Protein AF-Q2UD55-F1 (afdb_monomer_lite)

Secondary structure (DSSP, 8-state):
--SSS--SSS----S-S-EEEE-SS----SSBHHHHHH-S-SSPP-HHHHHHHHHHTTHHHHHHTSTTGGGPBBSTTSB---HHHHHHHHHHHHHHTT-SEEEE------S------------HHHHHHHHHHHHHHHHTTTSHHHHHHHHHH-HHHHHHHHHHHHHHHHHHHSTTTTTSS--

Radius of gyration: 31.6 Å; chains: 1; bounding box: 68×35×94 Å

Sequence (183 aa):
MLGEIPCSQGLVRRYFKDVAYCDQVPWLRNITIRQNIIGDSSYSFNEKLYDSVIEACALKTDFSQLPEGDQTIVGSNGVTLSGGQKQRITLLRPTVSLRRLTVMVNTEPSSDLEPVKKPIRPPMDHIIRRNKEVDATRQSGDTAVYAYYLRAVGWRDSIFLLILGAVSVFCDKFPSRSLIYNQ

Organism: Aspergillus oryzae (strain ATCC 42149 / RIB 40) (NCBI:txid510516)

Structure (mmCIF, N/CA/C/O backbone):
data_AF-Q2UD55-F1
#
_entry.id   AF-Q2UD55-F1
#
loop_
_atom_site.group_PDB
_atom_site.id
_atom_site.type_symbol
_atom_site.label_atom_id
_atom_site.label_alt_id
_atom_site.label_comp_id
_atom_site.label_asym_id
_atom_site.label_entity_id
_atom_site.label_seq_id
_atom_site.pdbx_PDB_ins_code
_atom_site.Cartn_x
_atom_site.Cartn_y
_atom_site.Cartn_z
_atom_site.occupancy
_atom_site.B_iso_or_equiv
_atom_site.auth_seq_id
_atom_site.auth_comp_id
_atom_site.auth_asym_id
_atom_site.auth_atom_id
_atom_site.pdbx_PDB_model_num
ATOM 1 N N . MET A 1 1 ? 16.797 -4.931 -6.417 1.00 49.88 1 MET A N 1
ATOM 2 C CA . MET A 1 1 ? 15.434 -4.927 -6.988 1.00 49.88 1 MET A CA 1
ATOM 3 C C . MET A 1 1 ? 14.655 -6.110 -6.437 1.00 49.88 1 MET A C 1
ATOM 5 O O . MET A 1 1 ? 15.280 -7.124 -6.143 1.00 49.88 1 MET A O 1
ATOM 9 N N . LEU A 1 2 ? 13.337 -5.969 -6.264 1.00 58.53 2 LEU A N 1
ATOM 10 C CA . LEU A 1 2 ? 12.439 -6.948 -5.624 1.00 58.53 2 LEU A CA 1
ATOM 11 C C . LEU A 1 2 ? 12.429 -8.349 -6.277 1.00 58.53 2 LEU A C 1
ATOM 13 O O . LEU A 1 2 ? 11.908 -9.287 -5.685 1.00 58.53 2 LEU A O 1
ATOM 17 N N . GLY A 1 3 ? 13.057 -8.505 -7.447 1.00 59.06 3 GLY A N 1
ATOM 18 C CA . GLY A 1 3 ? 13.123 -9.751 -8.217 1.00 59.06 3 GLY A CA 1
ATOM 19 C C . GLY A 1 3 ? 12.236 -9.747 -9.463 1.00 59.06 3 GLY A C 1
ATOM 20 O O . GLY A 1 3 ? 12.227 -10.730 -10.187 1.00 59.06 3 GLY A O 1
ATOM 21 N N . GLU A 1 4 ? 11.520 -8.650 -9.723 1.00 65.19 4 GLU A N 1
ATOM 22 C CA . GLU A 1 4 ? 10.535 -8.547 -10.812 1.00 65.19 4 GLU A CA 1
ATOM 23 C C . GLU A 1 4 ? 11.155 -8.398 -12.206 1.00 65.19 4 GLU A C 1
ATOM 25 O O . GLU A 1 4 ? 10.547 -8.788 -13.197 1.00 65.19 4 GLU A O 1
ATOM 30 N N . ILE A 1 5 ? 12.375 -7.864 -12.290 1.00 74.31 5 ILE A N 1
ATOM 31 C CA . ILE A 1 5 ? 13.098 -7.703 -13.552 1.00 74.31 5 ILE A CA 1
ATOM 32 C C . ILE A 1 5 ? 14.306 -8.644 -13.521 1.00 74.31 5 ILE A C 1
ATOM 34 O O . ILE A 1 5 ? 15.157 -8.494 -12.631 1.00 74.31 5 ILE A O 1
ATOM 38 N N . PRO A 1 6 ? 14.402 -9.616 -14.451 1.00 69.44 6 PRO A N 1
ATOM 39 C CA . PRO A 1 6 ? 15.556 -10.497 -14.526 1.00 69.44 6 PRO A CA 1
ATOM 40 C C . PRO A 1 6 ? 16.805 -9.679 -14.863 1.00 69.44 6 PRO A C 1
ATOM 42 O O . PRO A 1 6 ? 16.784 -8.772 -15.696 1.00 69.44 6 PRO A O 1
ATOM 45 N N . CYS A 1 7 ? 17.909 -9.983 -14.186 1.00 65.50 7 CYS A N 1
ATOM 46 C CA . CYS A 1 7 ? 19.178 -9.317 -14.438 1.00 65.50 7 CYS A CA 1
ATOM 47 C C . CYS A 1 7 ? 19.693 -9.726 -15.827 1.00 65.50 7 CYS A C 1
ATOM 49 O O . CYS A 1 7 ? 19.961 -10.901 -16.055 1.00 65.50 7 CYS A O 1
ATOM 51 N N . SER A 1 8 ? 19.807 -8.762 -16.745 1.00 73.56 8 SER A N 1
ATOM 52 C CA . SER A 1 8 ? 20.308 -9.009 -18.105 1.00 73.56 8 SER A CA 1
ATOM 53 C C . SER A 1 8 ? 21.823 -9.267 -18.117 1.00 73.56 8 SER A C 1
ATOM 55 O O . SER A 1 8 ? 22.294 -10.168 -18.805 1.00 73.56 8 SER A O 1
ATOM 57 N N . GLN A 1 9 ? 22.594 -8.524 -17.309 1.00 71.88 9 GLN A N 1
ATOM 58 C CA . GLN A 1 9 ? 24.045 -8.686 -17.140 1.00 71.88 9 GLN A CA 1
ATOM 59 C C . GLN A 1 9 ? 24.477 -8.277 -15.717 1.00 71.88 9 GLN A C 1
ATOM 61 O O . GLN A 1 9 ? 23.973 -7.290 -15.180 1.00 71.88 9 GLN A O 1
ATOM 66 N N . GLY A 1 10 ? 25.432 -9.006 -15.121 1.00 78.88 10 GLY A N 1
ATOM 67 C CA . GLY A 1 10 ? 25.979 -8.747 -13.777 1.00 78.88 10 GLY A CA 1
ATOM 68 C C . GLY A 1 10 ? 25.489 -9.710 -12.681 1.00 78.88 10 GLY A C 1
ATOM 69 O O . GLY A 1 10 ? 24.785 -10.679 -12.955 1.00 78.88 10 GLY A O 1
ATOM 70 N N . LEU A 1 11 ? 25.885 -9.462 -11.423 1.00 75.12 11 LEU A N 1
ATOM 71 C CA . LEU A 1 11 ? 25.491 -10.259 -10.250 1.00 75.12 11 LEU A CA 1
ATOM 72 C C . LEU A 1 11 ? 24.677 -9.404 -9.269 1.00 75.12 11 LEU A C 1
ATOM 74 O O . LEU A 1 11 ? 25.208 -8.490 -8.642 1.00 75.12 11 LEU A O 1
ATOM 78 N N . VAL A 1 12 ? 23.400 -9.740 -9.077 1.00 74.12 12 VAL A N 1
ATOM 79 C CA . VAL A 1 12 ? 22.545 -9.108 -8.060 1.00 74.12 12 VAL A CA 1
ATOM 80 C C . VAL A 1 12 ? 22.486 -10.005 -6.827 1.00 74.12 12 VAL A C 1
ATOM 82 O O . VAL A 1 12 ? 21.826 -11.042 -6.831 1.00 74.12 12 VAL A O 1
ATOM 85 N N . ARG A 1 13 ? 23.159 -9.601 -5.744 1.00 73.38 13 ARG A N 1
ATOM 86 C CA . ARG A 1 13 ? 23.103 -10.293 -4.447 1.00 73.38 13 ARG A CA 1
ATOM 87 C C . ARG A 1 13 ? 22.140 -9.569 -3.511 1.00 73.38 13 ARG A C 1
ATOM 89 O O . ARG A 1 13 ? 22.264 -8.369 -3.285 1.00 73.38 13 ARG A O 1
ATOM 96 N N . ARG A 1 14 ? 21.177 -10.300 -2.949 1.00 64.94 14 ARG A N 1
ATOM 97 C CA . ARG A 1 14 ? 20.277 -9.790 -1.909 1.00 64.94 14 ARG A CA 1
ATOM 98 C C . ARG A 1 14 ? 20.783 -10.223 -0.539 1.00 64.94 14 ARG A C 1
ATOM 100 O O . ARG A 1 14 ? 20.882 -11.415 -0.276 1.00 64.94 14 ARG A O 1
ATOM 107 N N . TYR A 1 15 ? 21.042 -9.259 0.338 1.00 70.25 15 TYR A N 1
ATOM 108 C CA . TYR A 1 15 ? 21.453 -9.518 1.725 1.00 70.25 15 TYR A CA 1
ATOM 109 C C . TYR A 1 15 ? 20.266 -9.737 2.677 1.00 70.25 15 TYR A C 1
ATOM 111 O O . TYR A 1 15 ? 20.448 -10.215 3.794 1.00 70.25 15 TYR A O 1
ATOM 119 N N . PHE A 1 16 ? 19.045 -9.422 2.232 1.00 68.75 16 PHE A N 1
ATOM 120 C CA . PHE A 1 16 ? 17.829 -9.500 3.041 1.00 68.75 16 PHE A CA 1
ATOM 121 C C . PHE A 1 16 ? 16.772 -10.389 2.370 1.00 68.75 16 PHE A C 1
ATOM 123 O O . PHE A 1 16 ? 16.523 -10.292 1.158 1.00 68.75 16 PHE A O 1
ATOM 130 N N . LYS A 1 17 ? 16.147 -11.262 3.171 1.00 66.75 17 LYS A N 1
ATOM 131 C CA . LYS A 1 17 ? 15.024 -12.108 2.738 1.00 66.75 17 LYS A CA 1
ATOM 132 C C . LYS A 1 17 ? 13.729 -11.304 2.622 1.00 66.75 17 LYS A C 1
ATOM 134 O O . LYS A 1 17 ? 13.051 -11.433 1.606 1.00 66.75 17 LYS A O 1
ATOM 139 N N . ASP A 1 18 ? 13.485 -10.401 3.569 1.00 67.50 18 ASP A N 1
ATOM 140 C CA . ASP A 1 18 ? 12.228 -9.660 3.669 1.00 67.50 18 ASP A CA 1
ATOM 141 C C . ASP A 1 18 ? 12.404 -8.199 3.255 1.00 67.50 18 ASP A C 1
ATOM 143 O O . ASP A 1 18 ? 13.213 -7.464 3.826 1.00 67.50 18 ASP A O 1
ATOM 147 N N . VAL A 1 19 ? 11.629 -7.783 2.255 1.00 68.56 19 VAL A N 1
ATOM 148 C CA . VAL A 1 19 ? 11.558 -6.399 1.777 1.00 68.56 19 VAL A CA 1
ATOM 149 C C . VAL A 1 19 ? 10.100 -5.955 1.840 1.00 68.56 19 VAL A C 1
ATOM 151 O O . VAL A 1 19 ? 9.188 -6.695 1.462 1.00 68.56 19 VAL A O 1
ATOM 154 N N . ALA A 1 20 ? 9.852 -4.767 2.378 1.00 68.19 20 ALA A N 1
ATOM 155 C CA . ALA A 1 20 ? 8.559 -4.107 2.283 1.00 68.19 20 ALA A CA 1
ATOM 156 C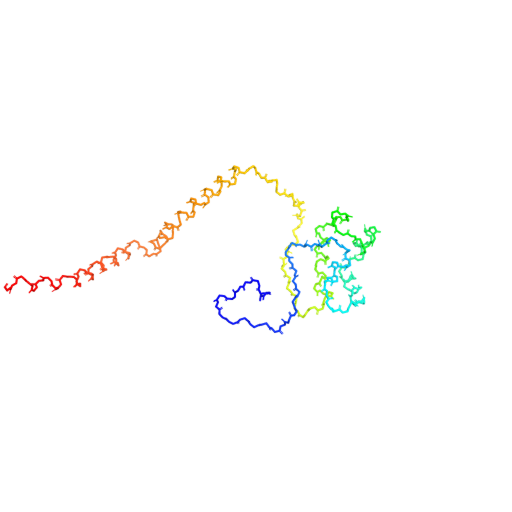 C . ALA A 1 20 ? 8.565 -3.179 1.073 1.00 68.19 20 ALA A C 1
ATOM 158 O O . ALA A 1 20 ? 9.550 -2.487 0.825 1.00 68.19 20 ALA A O 1
ATOM 159 N N . TYR A 1 21 ? 7.468 -3.174 0.327 1.00 69.38 21 TYR A N 1
ATOM 160 C CA . TYR A 1 21 ? 7.302 -2.343 -0.854 1.00 69.38 21 TYR A CA 1
ATOM 161 C C . TYR A 1 21 ? 6.001 -1.559 -0.739 1.00 69.38 21 TYR A C 1
ATOM 163 O O . TYR A 1 21 ? 4.956 -2.134 -0.426 1.00 69.38 21 TYR A O 1
ATOM 171 N N . CYS A 1 22 ? 6.089 -0.253 -0.966 1.00 66.81 22 CYS A N 1
ATOM 172 C CA . CYS A 1 22 ? 4.946 0.633 -1.100 1.00 66.81 22 CYS A CA 1
ATOM 173 C C . CYS A 1 22 ? 4.871 1.103 -2.555 1.00 66.81 22 CYS A C 1
ATOM 175 O O . CYS A 1 22 ? 5.799 1.751 -3.044 1.00 66.81 22 CYS A O 1
ATOM 177 N N . ASP A 1 23 ? 3.772 0.748 -3.217 1.00 64.69 23 ASP A N 1
ATOM 178 C CA . ASP A 1 23 ? 3.477 1.123 -4.600 1.00 64.69 23 ASP A CA 1
ATOM 179 C C . ASP A 1 23 ? 3.089 2.611 -4.701 1.00 64.69 23 ASP A C 1
ATOM 181 O O . ASP A 1 23 ? 2.651 3.217 -3.718 1.00 64.69 23 ASP A O 1
ATOM 185 N N . GLN A 1 24 ? 3.228 3.185 -5.897 1.00 67.38 24 GLN A N 1
ATOM 186 C CA . GLN A 1 24 ? 2.851 4.558 -6.224 1.00 67.38 24 GLN A CA 1
ATOM 187 C C . GLN A 1 24 ? 1.335 4.777 -6.099 1.00 67.38 24 GLN A C 1
ATOM 189 O O . GLN A 1 24 ? 0.902 5.846 -5.670 1.00 67.38 24 GLN A O 1
ATOM 194 N N . VAL A 1 25 ? 0.523 3.772 -6.451 1.00 69.69 25 VAL A N 1
ATOM 195 C CA . VAL A 1 25 ? -0.938 3.815 -6.294 1.00 69.69 25 VAL A CA 1
ATOM 196 C C . VAL A 1 25 ? -1.336 2.981 -5.071 1.00 69.69 25 VAL A C 1
ATOM 198 O O . VAL A 1 25 ? -1.225 1.753 -5.104 1.00 69.69 25 VAL A O 1
ATOM 201 N N . PRO A 1 26 ? -1.824 3.603 -3.979 1.00 69.56 26 PRO A N 1
ATOM 202 C CA . PRO A 1 26 ? -2.156 2.872 -2.765 1.00 69.56 26 PRO A CA 1
ATOM 203 C C . PRO A 1 26 ? -3.366 1.957 -2.996 1.00 69.56 26 PRO A C 1
ATOM 205 O O . PRO A 1 26 ? -4.498 2.421 -3.165 1.00 69.56 26 PRO A O 1
ATOM 208 N N . TRP A 1 27 ? -3.134 0.642 -2.976 1.00 73.31 27 TRP A N 1
ATOM 209 C CA . TRP A 1 27 ? -4.181 -0.371 -3.086 1.00 73.31 27 TRP A CA 1
ATOM 210 C C . TRP A 1 27 ? -4.491 -0.989 -1.715 1.00 73.31 27 TRP A C 1
ATOM 212 O O . TRP A 1 27 ? -3.618 -1.500 -1.000 1.00 73.31 27 TRP A O 1
ATOM 222 N N . LEU A 1 28 ? -5.769 -0.954 -1.336 1.00 82.00 28 LEU A N 1
ATOM 223 C CA . LEU A 1 28 ? -6.277 -1.574 -0.116 1.00 82.00 28 LEU A CA 1
ATOM 224 C C . LEU A 1 28 ? -7.125 -2.793 -0.476 1.00 82.00 28 LEU A C 1
ATOM 226 O O . LEU A 1 28 ? -7.905 -2.766 -1.427 1.00 82.00 28 LEU A O 1
ATOM 230 N N . ARG A 1 29 ? -6.944 -3.872 0.284 1.00 83.94 29 ARG A N 1
ATOM 231 C CA . ARG A 1 29 ? -7.748 -5.091 0.186 1.00 83.94 29 ARG A CA 1
ATOM 232 C C . ARG A 1 29 ? -9.131 -4.840 0.773 1.00 83.94 29 ARG A C 1
ATOM 234 O O . ARG A 1 29 ? -9.255 -4.025 1.688 1.00 83.94 29 ARG A O 1
ATOM 241 N N . ASN A 1 30 ? -10.126 -5.591 0.291 1.00 87.38 30 ASN A N 1
ATOM 242 C CA . ASN A 1 30 ? -11.498 -5.550 0.804 1.00 87.38 30 ASN A CA 1
ATOM 243 C C . ASN A 1 30 ? -11.641 -6.251 2.164 1.00 87.38 30 ASN A C 1
ATOM 245 O O . ASN A 1 30 ? -12.297 -7.281 2.278 1.00 87.38 30 ASN A O 1
ATOM 249 N N . ILE A 1 31 ? -10.927 -5.726 3.156 1.00 87.94 31 ILE A N 1
ATOM 250 C CA . ILE A 1 31 ? -10.795 -6.223 4.528 1.00 87.94 31 ILE A CA 1
ATOM 251 C C . ILE A 1 31 ? -10.722 -5.020 5.484 1.00 87.94 31 ILE A C 1
ATOM 253 O O . ILE A 1 31 ? -10.770 -3.869 5.036 1.00 87.94 31 ILE A O 1
ATOM 257 N N . THR A 1 32 ? -10.591 -5.259 6.791 1.00 89.06 32 THR A N 1
ATOM 258 C CA . THR A 1 32 ? -10.509 -4.167 7.776 1.00 89.06 32 THR A CA 1
ATOM 259 C C . THR A 1 32 ? -9.264 -3.300 7.565 1.00 89.06 32 THR A C 1
ATOM 261 O O . THR A 1 32 ? -8.241 -3.755 7.035 1.00 89.06 32 THR A O 1
ATOM 264 N N . ILE A 1 33 ? -9.321 -2.029 7.970 1.00 88.31 33 ILE A N 1
ATOM 265 C CA . ILE A 1 33 ? -8.159 -1.126 7.901 1.00 88.31 33 ILE A CA 1
ATOM 266 C C . ILE A 1 33 ? -6.990 -1.698 8.704 1.00 88.31 33 ILE A C 1
ATOM 268 O O . ILE A 1 33 ? -5.866 -1.742 8.202 1.00 88.31 33 ILE A O 1
ATOM 272 N N . ARG A 1 34 ? -7.256 -2.228 9.901 1.00 87.19 34 ARG A N 1
ATOM 273 C CA . ARG A 1 34 ? -6.250 -2.891 10.734 1.00 87.19 34 ARG A CA 1
ATOM 274 C C . ARG A 1 34 ? -5.545 -4.026 9.988 1.00 87.19 34 ARG A C 1
ATOM 276 O O . ARG A 1 34 ? -4.319 -4.060 9.949 1.00 87.19 34 ARG A O 1
ATOM 283 N N . GLN A 1 35 ? -6.288 -4.930 9.346 1.00 85.44 35 GLN A N 1
ATOM 284 C CA . GLN A 1 35 ? -5.693 -6.032 8.574 1.00 85.44 35 GLN A CA 1
ATOM 285 C C . GLN A 1 35 ? -4.947 -5.541 7.329 1.00 85.44 35 GLN A C 1
ATOM 287 O O . GLN A 1 35 ? -3.948 -6.132 6.912 1.00 85.44 35 GLN A O 1
ATOM 292 N N . ASN A 1 36 ? -5.402 -4.438 6.735 1.00 85.50 36 ASN A N 1
ATOM 293 C CA . ASN A 1 36 ? -4.655 -3.771 5.684 1.00 85.50 36 ASN A CA 1
ATOM 294 C C . ASN A 1 36 ? -3.305 -3.254 6.194 1.00 85.50 36 ASN A C 1
ATOM 296 O O . ASN A 1 36 ? -2.336 -3.418 5.465 1.00 85.50 36 ASN A O 1
ATOM 300 N N . ILE A 1 37 ? -3.222 -2.678 7.397 1.00 83.88 37 ILE A N 1
ATOM 301 C CA . ILE A 1 37 ? -1.981 -2.143 7.987 1.00 83.88 37 ILE A CA 1
ATOM 302 C C . ILE A 1 37 ? -1.033 -3.264 8.427 1.00 83.88 37 ILE A C 1
ATOM 304 O O . ILE A 1 37 ? 0.149 -3.225 8.099 1.00 83.88 37 ILE A O 1
ATOM 308 N N . ILE A 1 38 ? -1.542 -4.272 9.142 1.00 82.06 38 ILE A N 1
ATOM 309 C CA . ILE A 1 38 ? -0.739 -5.406 9.632 1.00 82.06 38 ILE A CA 1
ATOM 310 C C . ILE A 1 38 ? -0.195 -6.235 8.457 1.00 82.06 38 ILE A C 1
ATOM 312 O O . ILE A 1 38 ? 0.922 -6.757 8.515 1.00 82.06 38 ILE A O 1
ATOM 316 N N . GLY A 1 39 ? -0.974 -6.332 7.375 1.00 78.69 39 GLY A N 1
ATOM 317 C CA . GLY A 1 39 ? -0.654 -7.176 6.231 1.00 78.69 39 GLY A CA 1
ATOM 318 C C . GLY A 1 39 ? -0.609 -8.662 6.597 1.00 78.69 39 GLY A C 1
ATOM 319 O O . GLY A 1 39 ? -0.974 -9.069 7.697 1.00 78.69 39 GLY A O 1
ATOM 320 N N . ASP A 1 40 ? -0.121 -9.480 5.667 1.00 70.94 40 ASP A N 1
ATOM 321 C CA . ASP A 1 40 ? 0.037 -10.928 5.877 1.00 70.94 40 ASP A CA 1
ATOM 322 C C . ASP A 1 40 ? 1.403 -11.227 6.507 1.00 70.94 40 ASP A C 1
ATOM 324 O O . ASP A 1 40 ? 2.207 -11.992 5.974 1.00 70.94 40 ASP A O 1
ATOM 328 N N . SER A 1 41 ? 1.733 -10.537 7.599 1.00 63.06 41 SER A N 1
ATOM 329 C CA . SER A 1 41 ? 3.012 -10.761 8.265 1.00 63.06 41 SER A CA 1
ATOM 330 C C . SER A 1 41 ? 2.986 -12.096 9.017 1.00 63.06 41 SER A C 1
ATOM 332 O O . SER A 1 41 ? 2.097 -12.368 9.816 1.00 63.06 41 SER A O 1
ATOM 334 N N . SER A 1 42 ? 3.989 -12.944 8.775 1.00 60.50 42 SER A N 1
ATOM 335 C CA . SE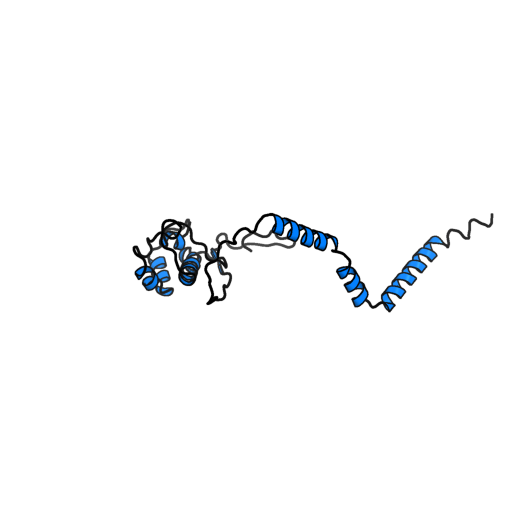R A 1 42 ? 4.236 -14.154 9.580 1.00 60.50 42 SER A CA 1
ATOM 336 C C . SER A 1 42 ? 4.789 -13.833 10.976 1.00 60.50 42 SER A C 1
ATOM 338 O O . SER A 1 42 ? 5.059 -14.739 11.761 1.00 60.50 42 SER A O 1
ATOM 340 N N . TYR A 1 43 ? 5.004 -12.548 11.271 1.00 62.25 43 TYR A N 1
ATOM 341 C CA . TYR A 1 43 ? 5.484 -12.054 12.553 1.00 62.25 43 TYR A CA 1
ATOM 342 C C . TYR A 1 43 ? 4.310 -11.846 13.512 1.00 62.25 43 TYR A C 1
ATOM 344 O O . TYR A 1 43 ? 3.229 -11.427 13.108 1.00 62.25 43 TYR A O 1
ATOM 352 N N . SER A 1 44 ? 4.524 -12.125 14.799 1.00 65.00 44 SER A N 1
ATOM 353 C CA . SER A 1 44 ? 3.521 -11.898 15.840 1.00 65.00 44 SER A CA 1
ATOM 354 C C . SER A 1 44 ? 3.115 -10.423 15.884 1.00 65.00 44 SER A C 1
ATOM 356 O O . SER A 1 44 ? 3.979 -9.555 16.034 1.00 65.00 44 SER A O 1
ATOM 358 N N . PHE A 1 45 ? 1.812 -10.148 15.784 1.00 75.19 45 PHE A N 1
ATOM 359 C CA . PHE A 1 45 ? 1.252 -8.806 15.933 1.00 75.19 45 PHE A CA 1
ATOM 360 C C . PHE A 1 45 ? 1.727 -8.166 17.246 1.00 75.19 45 PHE A C 1
ATOM 362 O O . PHE A 1 45 ? 1.568 -8.746 18.320 1.00 75.19 45 PHE A O 1
ATOM 369 N N . ASN A 1 46 ? 2.318 -6.973 17.153 1.00 80.62 46 ASN A N 1
ATOM 370 C CA . ASN A 1 46 ? 2.749 -6.192 18.306 1.00 80.62 46 ASN A CA 1
ATOM 371 C C . ASN A 1 46 ? 1.873 -4.946 18.428 1.00 80.62 46 ASN A C 1
ATOM 373 O O . ASN A 1 46 ? 2.041 -3.975 17.690 1.00 80.62 46 ASN A O 1
ATOM 377 N N . GLU A 1 47 ? 0.960 -4.988 19.390 1.00 83.62 47 GLU A N 1
ATOM 378 C CA . GLU A 1 47 ? -0.004 -3.922 19.656 1.00 83.62 47 GLU A CA 1
ATOM 379 C C . GLU A 1 47 ? 0.673 -2.595 20.022 1.00 83.62 47 GLU A C 1
ATOM 381 O O . GLU A 1 47 ? 0.304 -1.552 19.497 1.00 83.62 47 GLU A O 1
ATOM 386 N N . LYS A 1 48 ? 1.757 -2.623 20.809 1.00 85.69 48 LYS A N 1
ATOM 387 C CA . LYS A 1 48 ? 2.479 -1.399 21.200 1.00 85.69 48 LYS A CA 1
ATOM 388 C C . LYS A 1 48 ? 3.095 -0.685 20.001 1.00 85.69 48 LYS A C 1
ATOM 390 O O . LYS A 1 48 ? 3.088 0.544 19.939 1.00 85.69 48 LYS A O 1
ATOM 395 N N . LEU A 1 49 ? 3.652 -1.449 19.060 1.00 81.56 49 LEU A N 1
ATOM 396 C CA . LEU A 1 49 ? 4.201 -0.892 17.823 1.00 81.56 49 LEU A CA 1
ATOM 397 C C . LEU A 1 49 ? 3.094 -0.355 16.926 1.00 81.56 49 LEU A C 1
ATOM 399 O O . LEU A 1 49 ? 3.253 0.724 16.365 1.00 81.56 49 LEU A O 1
ATOM 403 N N . TYR A 1 50 ? 1.982 -1.082 16.819 1.00 85.50 50 TYR A N 1
ATOM 404 C CA . TYR A 1 50 ? 0.813 -0.615 16.088 1.00 85.50 50 TYR A CA 1
ATOM 405 C C . TYR A 1 50 ? 0.340 0.735 16.636 1.00 85.50 50 TYR A C 1
ATOM 407 O O . TYR A 1 50 ? 0.329 1.710 15.890 1.00 85.50 50 TYR A O 1
ATOM 415 N N . ASP A 1 51 ? 0.084 0.835 17.939 1.00 86.62 51 ASP A N 1
ATOM 416 C CA . ASP A 1 51 ? -0.370 2.072 18.583 1.00 86.62 51 ASP A CA 1
ATOM 417 C C . ASP A 1 51 ? 0.620 3.227 18.409 1.00 86.62 51 ASP A C 1
ATOM 419 O O . ASP A 1 51 ? 0.217 4.340 18.069 1.00 86.62 51 ASP A O 1
ATOM 423 N N . SER A 1 52 ? 1.921 2.953 18.560 1.00 85.00 52 SER A N 1
ATOM 424 C CA . SER A 1 52 ? 2.979 3.954 18.357 1.00 85.00 52 SER A CA 1
ATOM 425 C C . SER A 1 52 ? 2.986 4.493 16.924 1.00 85.00 52 SER A C 1
ATOM 427 O O . SER A 1 52 ? 3.161 5.690 16.707 1.00 85.00 52 SER A O 1
ATOM 429 N N . VAL A 1 53 ? 2.780 3.620 15.935 1.00 83.19 53 VAL A N 1
ATOM 430 C CA . VAL A 1 53 ? 2.746 3.988 14.515 1.00 83.19 53 VAL A CA 1
ATOM 431 C C . VAL A 1 53 ? 1.463 4.750 14.167 1.00 83.19 53 VAL A C 1
ATOM 433 O O . VAL A 1 53 ? 1.520 5.747 13.448 1.00 83.19 53 VAL A O 1
ATOM 436 N N . ILE A 1 54 ? 0.312 4.331 14.704 1.00 86.12 54 ILE A N 1
ATOM 437 C CA . ILE A 1 54 ? -0.960 5.047 14.535 1.00 86.12 54 ILE A CA 1
ATOM 438 C C . ILE A 1 54 ? -0.871 6.463 15.118 1.00 86.12 54 ILE A C 1
ATOM 440 O O . ILE A 1 54 ? -1.374 7.412 14.511 1.00 86.12 54 ILE A O 1
ATOM 444 N N . GLU A 1 55 ? -0.223 6.614 16.273 1.00 85.50 55 GLU A N 1
ATOM 445 C CA . GLU A 1 55 ? -0.011 7.906 16.920 1.00 85.50 55 GLU A CA 1
ATOM 446 C C . GLU A 1 55 ? 0.963 8.793 16.143 1.00 85.50 55 GLU A C 1
ATOM 448 O O . GLU A 1 55 ? 0.621 9.931 15.824 1.00 85.50 55 GLU A O 1
ATOM 453 N N . ALA A 1 56 ? 2.124 8.259 15.750 1.00 80.25 56 ALA A N 1
ATOM 454 C CA . ALA A 1 56 ? 3.127 8.995 14.981 1.00 80.25 56 ALA A CA 1
ATOM 455 C C . ALA A 1 56 ? 2.595 9.497 13.628 1.00 80.25 56 ALA A C 1
ATOM 457 O O . ALA A 1 56 ? 2.996 10.559 13.157 1.00 80.25 56 ALA A O 1
ATOM 458 N N . CYS A 1 57 ? 1.673 8.756 13.008 1.00 78.56 57 CYS A N 1
ATOM 459 C CA . CYS A 1 57 ? 1.054 9.134 11.739 1.00 78.56 57 CYS A CA 1
ATOM 460 C C . CYS A 1 57 ? -0.283 9.876 11.889 1.00 78.56 57 CYS A C 1
ATOM 462 O O . CYS A 1 57 ? -0.967 10.080 10.885 1.00 78.56 57 CYS A O 1
ATOM 464 N N . ALA A 1 58 ? -0.653 10.278 13.113 1.00 81.88 58 ALA A N 1
ATOM 465 C CA . ALA A 1 58 ? -1.878 11.017 13.426 1.00 81.88 58 ALA A CA 1
ATOM 466 C C . ALA A 1 58 ? -3.159 10.378 12.845 1.00 81.88 58 ALA A C 1
ATOM 468 O O . ALA A 1 58 ? -4.117 11.060 12.485 1.00 81.88 58 ALA A O 1
ATOM 469 N N . LEU A 1 59 ? -3.202 9.045 12.766 1.00 82.75 59 LEU A N 1
ATOM 470 C CA . LEU A 1 59 ? -4.334 8.309 12.192 1.00 82.75 59 LEU A CA 1
ATOM 471 C C . LEU A 1 59 ? -5.489 8.126 13.182 1.00 82.75 59 LEU A C 1
ATOM 473 O O . LEU A 1 59 ? -6.595 7.799 12.762 1.00 82.75 59 LEU A O 1
ATOM 477 N N . LYS A 1 60 ? -5.284 8.400 14.480 1.00 84.56 60 LYS A N 1
ATOM 478 C CA . LYS A 1 60 ? -6.366 8.376 15.486 1.00 84.56 60 LYS A CA 1
ATOM 479 C C . LYS A 1 60 ? -7.529 9.295 15.087 1.00 84.56 60 LYS A C 1
ATOM 481 O O . LYS A 1 60 ? -8.686 8.902 15.205 1.00 84.56 60 LYS A O 1
ATOM 486 N N . THR A 1 61 ? -7.233 10.484 14.558 1.00 83.62 61 THR A N 1
ATOM 487 C CA . THR A 1 61 ? -8.250 11.423 14.058 1.00 83.62 61 THR A CA 1
ATOM 488 C C . THR A 1 61 ? -8.954 10.907 12.810 1.00 83.62 61 THR A C 1
ATOM 490 O O . THR A 1 61 ? -10.173 11.018 12.724 1.00 83.62 61 THR A O 1
ATOM 493 N N . ASP A 1 62 ? -8.231 10.282 11.879 1.00 83.94 62 ASP A N 1
ATOM 494 C CA . ASP A 1 62 ? -8.844 9.663 10.699 1.00 83.94 62 ASP A CA 1
ATOM 495 C C . ASP A 1 62 ? -9.791 8.522 11.096 1.00 83.94 62 ASP A C 1
ATOM 497 O O . ASP A 1 62 ? -10.901 8.431 10.581 1.00 83.94 62 ASP A O 1
ATOM 501 N N . PHE A 1 63 ? -9.390 7.676 12.049 1.00 86.31 63 PHE A N 1
ATOM 502 C CA . PHE A 1 63 ? -10.223 6.573 12.528 1.00 86.31 63 PHE A CA 1
ATOM 503 C C . PHE A 1 63 ? -11.448 7.057 13.298 1.00 86.31 63 PHE A C 1
ATOM 505 O O . PHE A 1 63 ? -12.501 6.441 13.191 1.00 86.31 63 PHE A O 1
ATOM 512 N N . SER A 1 64 ? -11.359 8.182 14.010 1.00 85.19 64 SER A N 1
ATOM 513 C CA . SER A 1 64 ? -12.516 8.755 14.714 1.00 85.19 64 SER A CA 1
ATOM 514 C C . SER A 1 64 ? -13.655 9.180 13.778 1.00 85.19 64 SER A C 1
ATOM 516 O O . SER A 1 64 ? -14.804 9.260 14.201 1.00 85.19 64 SER A O 1
ATOM 518 N N . GLN A 1 65 ? -13.346 9.430 12.501 1.00 84.81 65 GLN A N 1
ATOM 519 C CA . GLN A 1 65 ? -14.329 9.781 11.474 1.00 84.81 65 GLN A CA 1
ATOM 520 C C . GLN A 1 65 ? -14.984 8.549 10.834 1.00 84.81 65 GLN A C 1
ATOM 522 O O . GLN A 1 65 ? -15.915 8.690 10.041 1.00 84.81 65 GLN A O 1
ATOM 527 N N . LEU A 1 66 ? -14.491 7.346 11.139 1.00 84.06 66 LEU A N 1
ATOM 528 C CA . LEU A 1 66 ? -14.997 6.096 10.593 1.00 84.06 66 LEU A CA 1
ATOM 529 C C . LEU A 1 66 ? -15.962 5.427 11.581 1.00 84.06 66 LEU A C 1
ATOM 531 O O . LEU A 1 66 ? -15.705 5.443 12.784 1.00 84.06 66 LEU A O 1
ATOM 535 N N . PRO A 1 67 ? -17.037 4.783 11.091 1.00 82.31 67 PRO A N 1
ATOM 536 C CA . PRO A 1 67 ? -18.087 4.219 11.942 1.00 82.31 67 PRO A CA 1
ATOM 537 C C . PRO A 1 67 ? -17.577 3.151 12.918 1.00 82.31 67 PRO A C 1
ATOM 539 O O . PRO A 1 67 ? -18.083 3.059 14.031 1.00 82.31 67 PRO A O 1
ATOM 542 N N . GLU A 1 68 ? -16.559 2.378 12.530 1.00 85.56 68 GLU A N 1
ATOM 543 C CA . GLU A 1 68 ? -15.951 1.327 13.362 1.00 85.56 68 GLU A CA 1
ATOM 544 C C . GLU A 1 68 ? -14.438 1.538 13.544 1.00 85.56 68 GLU A C 1
ATOM 546 O O . GLU A 1 68 ? -13.684 0.597 13.802 1.00 85.56 68 GLU A O 1
ATOM 551 N N . GLY A 1 69 ? -13.953 2.771 13.355 1.00 87.56 69 GLY A N 1
ATOM 552 C CA . GLY A 1 69 ? -12.530 3.080 13.464 1.00 87.56 69 GLY A CA 1
ATOM 553 C C . GLY A 1 69 ? -11.664 2.218 12.544 1.00 87.56 69 GLY A C 1
ATOM 554 O O . GLY A 1 69 ? -11.916 2.117 11.341 1.00 87.56 69 GLY A O 1
ATOM 555 N N . ASP A 1 70 ? -10.650 1.569 13.115 1.00 86.56 70 ASP A N 1
ATOM 556 C CA . ASP A 1 70 ? -9.717 0.707 12.386 1.00 86.56 70 ASP A CA 1
ATOM 557 C C . ASP A 1 70 ? -10.280 -0.685 12.031 1.00 86.56 70 ASP A C 1
ATOM 559 O O . ASP A 1 70 ? -9.675 -1.403 11.227 1.00 86.56 70 ASP A O 1
ATOM 563 N N . GLN A 1 71 ? -11.448 -1.057 12.569 1.00 88.75 71 GLN A N 1
ATOM 564 C CA . GLN A 1 71 ? -12.187 -2.263 12.171 1.00 88.75 71 GLN A CA 1
ATOM 565 C C . GLN A 1 71 ? -13.053 -2.052 10.931 1.00 88.75 71 GLN A C 1
ATOM 567 O O . GLN A 1 71 ? -13.482 -3.026 10.316 1.00 88.75 71 GLN A O 1
ATOM 572 N N . THR A 1 72 ? -13.237 -0.803 10.505 1.00 88.19 72 THR A N 1
ATOM 573 C CA . THR A 1 72 ? -14.015 -0.475 9.311 1.00 88.19 72 THR A CA 1
ATOM 574 C C . THR A 1 72 ? -13.481 -1.226 8.088 1.00 88.19 72 THR A C 1
ATOM 576 O O . THR A 1 72 ? -12.281 -1.200 7.790 1.00 88.19 72 THR A O 1
ATOM 579 N N . ILE A 1 73 ? -14.375 -1.890 7.356 1.00 87.75 73 ILE A N 1
ATOM 580 C CA . ILE A 1 73 ? -14.051 -2.587 6.106 1.00 87.75 73 ILE A CA 1
ATOM 581 C C . ILE A 1 73 ? -13.906 -1.557 4.979 1.00 87.75 73 ILE A C 1
ATOM 583 O O . ILE A 1 73 ? -14.751 -0.676 4.823 1.00 87.75 73 ILE A O 1
ATOM 587 N N . VAL A 1 74 ? -12.850 -1.669 4.170 1.00 86.81 74 VAL A N 1
ATOM 588 C CA . VAL A 1 74 ? -12.602 -0.781 3.018 1.00 86.81 74 VAL A CA 1
ATOM 589 C C . VAL A 1 74 ? -12.967 -1.494 1.726 1.00 86.81 74 VAL A C 1
ATOM 591 O O . VAL A 1 74 ? -12.346 -2.500 1.435 1.00 86.81 74 VAL A O 1
ATOM 594 N N . GLY A 1 75 ? -13.863 -0.972 0.884 1.00 80.88 75 GLY A N 1
ATOM 595 C CA . GLY A 1 75 ? -14.125 -1.570 -0.437 1.00 80.88 75 GLY A CA 1
ATOM 596 C C . GLY A 1 75 ? -15.588 -1.535 -0.866 1.00 80.88 75 GLY A C 1
ATOM 597 O O . GLY A 1 75 ? -16.350 -0.698 -0.401 1.00 80.88 75 GLY A O 1
ATOM 598 N N . SER A 1 76 ? -15.986 -2.430 -1.780 1.00 67.88 76 SER A N 1
ATOM 599 C CA . SER A 1 76 ? -17.308 -2.408 -2.438 1.00 67.88 76 SER A CA 1
ATOM 600 C C . SER A 1 76 ? -18.499 -2.616 -1.498 1.00 67.88 76 SER A C 1
ATOM 602 O O . SER A 1 76 ? -19.600 -2.205 -1.841 1.00 67.88 76 SER A O 1
ATOM 604 N N . ASN A 1 77 ? -18.270 -3.223 -0.331 1.00 65.69 77 ASN A N 1
ATOM 605 C CA . ASN A 1 77 ? -19.267 -3.417 0.728 1.00 65.69 77 ASN A CA 1
ATOM 606 C C . ASN A 1 77 ? -18.891 -2.647 2.013 1.00 65.69 77 ASN A C 1
ATOM 608 O O . ASN A 1 77 ? -19.377 -2.980 3.088 1.00 65.69 77 ASN A O 1
ATOM 612 N N . GLY A 1 78 ? -17.977 -1.675 1.917 1.00 69.94 78 GLY A N 1
ATOM 613 C CA . GLY A 1 78 ? -17.410 -0.948 3.052 1.00 69.94 78 GLY A CA 1
ATOM 614 C C . GLY A 1 78 ? -17.269 0.553 2.785 1.00 69.94 78 GLY A C 1
ATOM 615 O O . GLY A 1 78 ? -17.850 1.090 1.843 1.00 69.94 78 GLY A O 1
ATOM 616 N N . VAL A 1 79 ? -16.481 1.245 3.610 1.00 77.31 79 VAL A N 1
ATOM 617 C CA . VAL A 1 79 ? -16.265 2.694 3.486 1.00 77.31 79 VAL A CA 1
ATOM 618 C C . VAL A 1 79 ? -15.232 2.997 2.401 1.00 77.31 79 VAL A C 1
ATOM 620 O O . VAL A 1 79 ? -14.167 2.377 2.314 1.00 77.31 79 VAL A O 1
ATOM 623 N N . THR A 1 80 ? -15.528 3.994 1.568 1.00 79.75 80 THR A N 1
ATOM 624 C CA . THR A 1 80 ? -14.577 4.537 0.596 1.00 79.75 80 THR A CA 1
ATOM 625 C C . THR A 1 80 ? -13.691 5.592 1.251 1.00 79.75 80 THR A C 1
ATOM 627 O O . THR A 1 80 ? -14.159 6.669 1.604 1.00 79.75 80 THR A O 1
ATOM 630 N N . LEU A 1 81 ? -12.398 5.294 1.378 1.00 80.12 81 LEU A N 1
ATOM 631 C CA . LEU A 1 81 ? -11.398 6.225 1.911 1.00 80.12 81 LEU A CA 1
ATOM 632 C C . LEU A 1 81 ? -10.944 7.252 0.862 1.00 80.12 81 LEU A C 1
ATOM 634 O O . LEU A 1 81 ? -10.847 6.928 -0.332 1.00 80.12 81 LEU A O 1
ATOM 638 N N . SER A 1 82 ? -10.596 8.459 1.316 1.00 81.31 82 SER A N 1
ATOM 639 C CA . SER A 1 82 ? -9.982 9.488 0.465 1.00 81.31 82 SER A CA 1
ATOM 640 C C . SER A 1 82 ? -8.586 9.068 -0.018 1.00 81.31 82 SER A C 1
ATOM 642 O O . SER A 1 82 ? -7.955 8.174 0.555 1.00 81.31 82 SER A O 1
ATOM 644 N N . GLY A 1 83 ? -8.075 9.713 -1.073 1.00 77.31 83 GLY A N 1
ATOM 645 C CA . GLY A 1 83 ? -6.723 9.450 -1.587 1.00 77.31 83 GLY A CA 1
ATOM 646 C C . GLY A 1 83 ? -5.643 9.607 -0.510 1.00 77.31 83 GLY A C 1
ATOM 647 O O . GLY A 1 83 ? -4.831 8.704 -0.315 1.00 77.31 83 GLY A O 1
ATOM 648 N N . GLY A 1 84 ? -5.713 10.691 0.272 1.00 77.81 84 GLY A N 1
ATOM 649 C CA . GLY A 1 84 ? -4.774 10.952 1.366 1.00 77.81 84 GLY A CA 1
ATOM 650 C C . GLY A 1 84 ? -4.848 9.922 2.498 1.00 77.81 84 GLY A C 1
ATOM 651 O O . GLY A 1 84 ? -3.813 9.490 3.001 1.00 77.81 84 GLY A O 1
ATOM 652 N N . GLN A 1 85 ? -6.049 9.460 2.864 1.00 79.06 85 GLN A N 1
ATOM 653 C CA . GLN A 1 85 ? -6.215 8.397 3.867 1.00 79.06 85 GLN A CA 1
ATOM 654 C C . GLN A 1 85 ? -5.630 7.065 3.384 1.00 79.06 85 GLN A C 1
ATOM 656 O O . GLN A 1 85 ? -4.915 6.393 4.127 1.00 79.06 85 GLN A O 1
ATOM 661 N N . LYS A 1 86 ? -5.872 6.697 2.119 1.00 81.56 86 LYS A N 1
ATOM 662 C CA . LYS A 1 86 ? -5.298 5.484 1.511 1.00 81.56 86 LYS A CA 1
ATOM 663 C C . LYS A 1 86 ? -3.776 5.527 1.485 1.00 81.56 86 LYS A C 1
ATOM 665 O O . LYS A 1 86 ? -3.137 4.515 1.774 1.00 81.56 86 LYS A O 1
ATOM 670 N N . GLN A 1 87 ? -3.208 6.687 1.162 1.00 79.38 87 GLN A N 1
ATOM 671 C CA . GLN A 1 87 ? -1.765 6.886 1.157 1.00 79.38 87 GLN A CA 1
ATOM 672 C C . GLN A 1 87 ? -1.196 6.697 2.566 1.00 79.38 87 GLN A C 1
ATOM 674 O O . GLN A 1 87 ? -0.341 5.834 2.749 1.00 79.38 87 GLN A O 1
ATOM 679 N N . ARG A 1 88 ? -1.744 7.382 3.582 1.00 78.88 88 ARG A N 1
ATOM 680 C CA . ARG A 1 88 ? -1.313 7.226 4.985 1.00 78.88 88 ARG A CA 1
ATOM 681 C C . ARG A 1 88 ? -1.366 5.773 5.461 1.00 78.88 88 ARG A C 1
ATOM 683 O O . ARG A 1 88 ? -0.386 5.283 6.005 1.00 78.88 88 ARG A O 1
ATOM 690 N N . ILE A 1 89 ? -2.459 5.057 5.192 1.00 81.38 89 ILE A N 1
ATOM 691 C CA . ILE A 1 89 ? -2.617 3.645 5.585 1.00 81.38 89 ILE A CA 1
ATOM 692 C C . ILE A 1 89 ? -1.599 2.739 4.878 1.00 81.38 89 ILE A C 1
ATOM 694 O O . ILE A 1 89 ? -1.028 1.841 5.497 1.00 81.38 89 ILE A O 1
ATOM 698 N N . THR A 1 90 ? -1.348 2.962 3.586 1.00 77.81 90 THR A N 1
ATOM 699 C CA . THR A 1 90 ? -0.408 2.134 2.812 1.00 77.81 90 THR A CA 1
ATOM 700 C C . THR A 1 90 ? 1.035 2.353 3.272 1.00 77.81 90 THR A C 1
ATOM 702 O O . THR A 1 90 ? 1.796 1.389 3.357 1.00 77.81 90 THR A O 1
ATOM 705 N N . LEU A 1 91 ? 1.378 3.585 3.663 1.00 75.88 91 LEU A N 1
ATOM 706 C CA . LEU A 1 91 ? 2.684 3.947 4.220 1.00 75.88 91 LEU A CA 1
ATOM 707 C C . LEU A 1 91 ? 2.991 3.262 5.558 1.00 75.88 91 LEU A C 1
ATOM 709 O O . LEU A 1 91 ? 4.159 3.076 5.890 1.00 75.88 91 LEU A O 1
ATOM 713 N N . LEU A 1 92 ? 1.973 2.848 6.318 1.00 75.38 92 LEU A N 1
ATOM 714 C CA . LEU A 1 92 ? 2.184 2.154 7.588 1.00 75.38 92 LEU A CA 1
ATOM 715 C C . LEU A 1 92 ? 2.575 0.684 7.443 1.00 75.38 92 LEU A C 1
ATOM 717 O O . LEU A 1 92 ? 3.233 0.138 8.332 1.00 75.38 92 LEU A O 1
ATOM 721 N N . ARG A 1 93 ? 2.170 0.032 6.345 1.00 74.25 93 ARG A N 1
ATOM 722 C CA . ARG A 1 93 ? 2.362 -1.415 6.141 1.00 74.25 93 ARG A CA 1
ATOM 723 C C . ARG A 1 93 ? 3.818 -1.866 6.313 1.00 74.25 93 ARG A C 1
ATOM 725 O O . ARG A 1 93 ? 4.051 -2.864 6.999 1.00 74.25 93 ARG A O 1
ATOM 732 N N . PRO A 1 94 ? 4.817 -1.168 5.739 1.00 66.50 94 PRO A N 1
ATOM 733 C CA . PRO A 1 94 ? 6.219 -1.515 5.943 1.00 66.50 94 PRO A CA 1
ATOM 734 C C . PRO A 1 94 ? 6.678 -1.394 7.397 1.00 66.50 94 PRO A C 1
ATOM 736 O O . PRO A 1 94 ? 7.398 -2.263 7.889 1.00 66.50 94 PRO A O 1
ATOM 739 N N . THR A 1 95 ? 6.249 -0.324 8.068 1.00 70.19 95 THR A N 1
ATOM 740 C CA . THR A 1 95 ? 6.693 0.054 9.413 1.00 70.19 95 THR A CA 1
ATOM 741 C C . THR A 1 95 ? 6.180 -0.928 10.459 1.00 70.19 95 THR A C 1
ATOM 743 O O . THR A 1 95 ? 6.946 -1.389 11.302 1.00 70.19 95 THR A O 1
ATOM 746 N N . VAL A 1 96 ? 4.906 -1.319 10.361 1.00 67.38 96 VAL A N 1
ATOM 747 C CA . VAL A 1 96 ? 4.295 -2.296 11.276 1.00 67.38 96 VAL A CA 1
ATOM 748 C C . VAL A 1 96 ? 4.839 -3.708 11.038 1.00 67.38 96 VAL A C 1
ATOM 750 O O . VAL A 1 96 ? 5.015 -4.465 11.988 1.00 67.38 96 VAL A O 1
ATOM 753 N N . SER A 1 97 ? 5.183 -4.059 9.794 1.00 64.75 97 SER A N 1
ATOM 754 C CA . SER A 1 97 ? 5.727 -5.383 9.460 1.00 64.75 97 SER A CA 1
ATOM 755 C C . SER A 1 97 ? 7.209 -5.574 9.843 1.00 64.75 97 SER A C 1
ATOM 757 O O . SER A 1 97 ? 7.743 -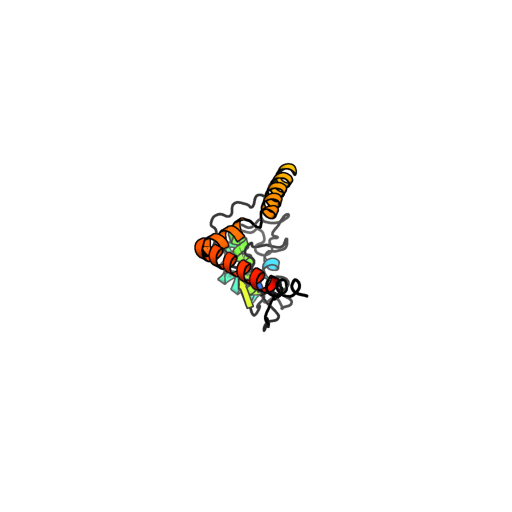6.648 9.559 1.00 64.75 97 SER A O 1
ATOM 759 N N . LEU A 1 98 ? 7.882 -4.578 10.445 1.00 62.44 98 LEU A N 1
ATOM 760 C CA . LEU A 1 98 ? 9.288 -4.641 10.891 1.00 62.44 98 LEU A CA 1
ATOM 761 C C . LEU A 1 98 ? 10.268 -5.193 9.835 1.00 62.44 98 LEU A C 1
ATOM 763 O O . LEU A 1 98 ? 11.245 -5.876 10.161 1.00 62.44 98 LEU A O 1
ATOM 767 N N . ARG A 1 99 ? 10.027 -4.933 8.544 1.00 61.00 99 ARG A N 1
ATOM 768 C CA . ARG A 1 99 ? 10.918 -5.453 7.496 1.00 61.00 99 ARG A CA 1
ATOM 769 C C . ARG A 1 99 ? 12.216 -4.653 7.484 1.00 61.00 99 ARG A C 1
ATOM 771 O O . ARG A 1 99 ? 12.202 -3.429 7.555 1.00 61.00 99 ARG A O 1
ATOM 778 N N . ARG A 1 100 ? 13.352 -5.351 7.360 1.00 54.22 100 ARG A N 1
ATOM 779 C CA . ARG A 1 100 ? 14.701 -4.746 7.415 1.00 54.22 100 ARG A CA 1
ATOM 780 C C . ARG A 1 100 ? 14.987 -3.759 6.282 1.00 54.22 100 ARG A C 1
ATOM 782 O O . ARG A 1 100 ? 15.913 -2.966 6.402 1.00 54.22 100 ARG A O 1
ATOM 789 N N . LEU A 1 101 ? 14.230 -3.822 5.189 1.00 54.72 101 LEU A N 1
ATOM 790 C CA . LEU A 1 101 ? 14.345 -2.897 4.072 1.00 54.72 101 LEU A CA 1
ATOM 791 C C . LEU A 1 101 ? 12.950 -2.500 3.589 1.00 54.72 101 LEU A C 1
ATOM 793 O O . LEU A 1 101 ? 12.174 -3.363 3.177 1.00 54.72 101 LEU A O 1
ATOM 797 N N . THR A 1 102 ? 12.671 -1.201 3.595 1.00 58.53 102 THR A N 1
ATOM 798 C CA . THR A 1 102 ? 11.446 -0.611 3.051 1.00 58.53 102 THR A CA 1
ATOM 799 C C . THR A 1 102 ? 11.792 0.178 1.800 1.00 58.53 102 THR A C 1
ATOM 801 O O . THR A 1 102 ? 12.619 1.085 1.845 1.00 58.53 102 THR A O 1
ATOM 804 N N . VAL A 1 103 ? 11.159 -0.165 0.683 1.00 58.78 103 VAL A N 1
ATOM 805 C CA . VAL A 1 103 ? 11.229 0.593 -0.565 1.00 58.78 103 VAL A CA 1
ATOM 806 C C . VAL A 1 103 ? 9.928 1.367 -0.708 1.00 58.78 10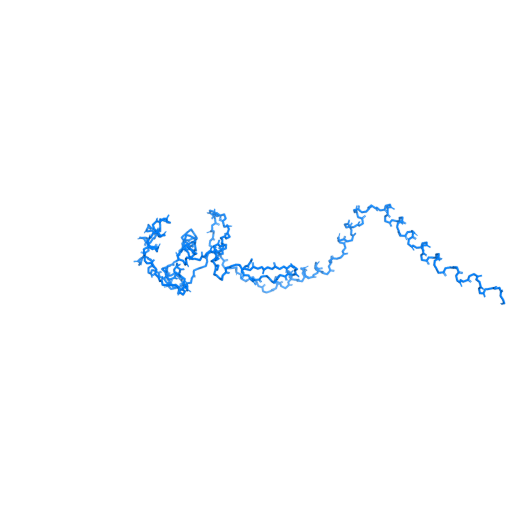3 VAL A C 1
ATOM 808 O O . VAL A 1 103 ? 8.851 0.775 -0.781 1.00 58.78 103 VAL A O 1
ATOM 811 N N . MET A 1 104 ? 10.039 2.689 -0.733 1.00 59.41 104 MET A N 1
ATOM 812 C CA . MET A 1 104 ? 8.919 3.602 -0.902 1.00 59.41 104 MET A CA 1
ATOM 813 C C . MET A 1 104 ? 9.092 4.318 -2.234 1.00 59.41 104 MET A C 1
ATOM 815 O O . MET A 1 104 ? 10.090 5.009 -2.439 1.00 59.41 104 MET A O 1
ATOM 819 N N . VAL A 1 105 ? 8.162 4.103 -3.161 1.00 60.88 105 VAL A N 1
ATOM 820 C CA . VAL A 1 105 ? 8.140 4.865 -4.409 1.00 60.88 105 VAL A CA 1
ATOM 821 C C . VAL A 1 105 ? 7.481 6.202 -4.098 1.00 60.88 105 VAL A C 1
ATOM 823 O O . VAL A 1 105 ? 6.303 6.242 -3.749 1.00 60.88 105 VAL A O 1
ATOM 826 N N . ASN A 1 106 ? 8.260 7.286 -4.156 1.00 46.72 106 ASN A N 1
ATOM 827 C CA . ASN A 1 106 ? 7.765 8.632 -3.879 1.00 46.72 106 ASN A CA 1
ATOM 828 C C . ASN A 1 106 ? 6.597 8.954 -4.815 1.00 46.72 106 ASN A C 1
ATOM 830 O O . ASN A 1 106 ? 6.771 9.097 -6.023 1.00 46.72 106 ASN A O 1
ATOM 834 N N . THR A 1 107 ? 5.408 9.084 -4.240 1.00 47.31 107 THR A N 1
ATOM 835 C CA . THR A 1 107 ? 4.309 9.829 -4.844 1.00 47.31 107 THR A CA 1
ATOM 836 C C . THR A 1 107 ? 4.480 11.266 -4.382 1.00 47.31 107 THR A C 1
ATOM 838 O O . THR A 1 107 ? 4.434 11.529 -3.179 1.00 47.31 107 THR A O 1
ATOM 841 N N . GLU A 1 108 ? 4.687 12.205 -5.304 1.00 47.09 108 GLU A N 1
ATOM 842 C CA . GLU A 1 108 ? 4.391 13.599 -4.982 1.00 47.09 108 GLU A CA 1
ATOM 843 C C . GLU A 1 108 ? 2.944 13.660 -4.466 1.00 47.09 108 GLU A C 1
ATOM 845 O O . GLU A 1 108 ? 2.089 12.945 -5.007 1.00 47.09 108 GLU A O 1
ATOM 850 N N . PRO A 1 109 ? 2.649 14.422 -3.399 1.00 41.91 109 PRO A N 1
ATOM 851 C CA . PRO A 1 109 ? 1.282 14.593 -2.940 1.00 41.91 109 PRO A CA 1
ATOM 852 C C . PRO A 1 109 ? 0.536 15.379 -4.019 1.00 41.91 109 PRO A C 1
ATOM 854 O O . PRO A 1 109 ? 0.486 16.604 -3.982 1.00 41.91 109 PRO A O 1
ATOM 857 N N . SER A 1 110 ? -0.003 14.688 -5.024 1.00 41.50 110 SER A N 1
ATOM 858 C CA . SER A 1 110 ? -0.853 15.318 -6.020 1.00 41.50 110 SER A CA 1
ATOM 859 C C . SER A 1 110 ? -2.116 15.758 -5.290 1.00 41.50 110 SER A C 1
ATOM 861 O O . SER A 1 110 ? -2.963 14.936 -4.933 1.00 41.50 110 SER A O 1
ATOM 863 N N . SER A 1 111 ? -2.231 17.061 -5.064 1.00 38.81 111 SER A N 1
ATOM 864 C CA . SER A 1 111 ? -3.430 17.754 -4.594 1.00 38.81 111 SER A CA 1
ATOM 865 C C . SER A 1 111 ? -4.668 17.503 -5.466 1.00 38.81 111 SER A C 1
ATOM 867 O O . SER A 1 111 ? -5.759 17.886 -5.067 1.00 38.81 111 SER A O 1
ATOM 869 N N . ASP A 1 112 ? -4.526 16.794 -6.587 1.00 41.56 112 ASP A N 1
ATOM 870 C CA . ASP A 1 112 ? -5.575 16.521 -7.560 1.00 41.56 112 ASP A CA 1
ATOM 871 C C . ASP A 1 112 ? -5.704 15.013 -7.819 1.00 41.56 112 ASP A C 1
ATOM 873 O O . ASP A 1 112 ? -5.250 14.480 -8.829 1.00 41.56 112 ASP A O 1
ATOM 877 N N . LEU A 1 113 ? -6.338 14.288 -6.897 1.00 43.38 113 LEU A N 1
ATOM 878 C CA . LEU A 1 113 ? -6.908 12.978 -7.218 1.00 43.38 113 LEU A CA 1
ATOM 879 C C . LEU A 1 113 ? -8.383 13.180 -7.559 1.00 43.38 113 LEU A C 1
ATOM 881 O O . LEU A 1 113 ? -9.267 12.944 -6.732 1.00 43.38 113 LEU A O 1
ATOM 885 N N . GLU A 1 114 ? -8.648 13.602 -8.799 1.00 46.41 114 GLU A N 1
ATOM 886 C CA . GLU A 1 114 ? -9.936 13.304 -9.422 1.00 46.41 114 GLU A CA 1
ATOM 887 C C . GLU A 1 114 ? -10.209 11.796 -9.274 1.00 46.41 114 GLU A C 1
ATOM 889 O O . GLU A 1 114 ? -9.279 10.980 -9.363 1.00 46.41 114 GLU A O 1
ATOM 894 N N . PRO A 1 115 ? -11.464 11.377 -9.024 1.00 43.94 115 PRO A N 1
ATOM 895 C CA . PRO A 1 115 ? -11.783 9.961 -8.998 1.00 43.94 115 PRO A CA 1
ATOM 896 C C . PRO A 1 115 ? -11.325 9.354 -10.323 1.00 43.94 115 PRO A C 1
ATOM 898 O O . PRO A 1 115 ? -11.728 9.831 -11.382 1.00 43.94 115 PRO A O 1
ATOM 901 N N . VAL A 1 116 ? -10.501 8.299 -10.271 1.00 48.78 116 VAL A N 1
ATOM 902 C CA . VAL A 1 116 ? -10.165 7.496 -11.452 1.00 48.78 116 VAL A CA 1
ATOM 903 C C . VAL A 1 116 ? -11.480 6.971 -12.020 1.00 48.78 116 VAL A C 1
ATOM 905 O O . VAL A 1 116 ? -12.014 5.940 -11.602 1.00 48.78 116 VAL A O 1
ATOM 908 N N . LYS A 1 117 ? -12.040 7.725 -12.965 1.00 42.91 117 LYS A N 1
ATOM 909 C CA . LYS A 1 117 ? -13.163 7.323 -13.787 1.00 42.91 117 LYS A CA 1
ATOM 910 C C . LYS A 1 117 ? -12.645 6.108 -14.532 1.00 42.91 117 LYS A C 1
ATOM 912 O O . LYS A 1 117 ? -11.744 6.239 -15.359 1.00 42.91 117 LYS A O 1
ATOM 917 N N . LYS A 1 118 ? -13.152 4.916 -14.190 1.00 42.50 118 LYS A N 1
ATOM 918 C CA . LYS A 1 118 ? -12.879 3.696 -14.963 1.00 42.50 118 LYS A CA 1
ATOM 919 C C . LYS A 1 118 ? -13.022 4.091 -16.432 1.00 42.50 118 LYS A C 1
ATOM 921 O O . LYS A 1 118 ? -14.088 4.624 -16.765 1.00 42.50 118 LYS A O 1
ATOM 926 N N . PRO A 1 119 ? -11.982 3.938 -17.273 1.00 46.38 119 PRO A N 1
ATOM 927 C CA . PRO A 1 119 ? -12.064 4.418 -18.636 1.00 46.38 119 PRO A CA 1
ATOM 928 C C . PRO A 1 119 ? -13.277 3.742 -19.261 1.00 46.38 119 PRO A C 1
ATOM 930 O O . PRO A 1 119 ? -13.388 2.514 -19.265 1.00 46.38 119 PRO A O 1
ATOM 933 N N . ILE A 1 120 ? -14.233 4.562 -19.696 1.00 58.50 120 ILE A N 1
ATOM 934 C CA . ILE A 1 120 ? -15.351 4.117 -20.516 1.00 58.50 120 ILE A CA 1
ATOM 935 C C . ILE A 1 120 ? -14.676 3.430 -21.695 1.00 58.50 120 ILE A C 1
ATOM 937 O O . ILE A 1 120 ? -13.990 4.101 -22.463 1.00 58.50 120 ILE A O 1
ATOM 941 N N . ARG A 1 121 ? -14.760 2.093 -21.758 1.00 60.19 121 ARG A N 1
ATOM 942 C CA . ARG A 1 121 ? -14.170 1.315 -22.851 1.00 60.19 121 ARG A CA 1
ATOM 943 C C . ARG A 1 121 ? -14.743 1.901 -24.131 1.00 60.19 121 ARG A C 1
ATOM 945 O O . ARG A 1 121 ? -15.954 1.773 -24.325 1.00 60.19 121 ARG A O 1
ATOM 952 N N . PRO A 1 122 ? -13.946 2.595 -24.951 1.00 61.91 122 PRO A N 1
ATOM 953 C CA . PRO A 1 122 ? -14.522 3.209 -26.121 1.00 61.91 122 PRO A CA 1
ATOM 954 C C . PRO A 1 122 ? -14.820 2.061 -27.122 1.00 61.91 122 PRO A C 1
ATOM 956 O O . PRO A 1 122 ? -14.317 0.942 -26.947 1.00 61.91 122 PRO A O 1
ATOM 959 N N . PRO A 1 123 ? -15.714 2.251 -28.099 1.00 67.19 123 PRO A N 1
ATOM 960 C CA . PRO A 1 123 ? -16.196 1.165 -28.968 1.00 67.19 123 PRO A CA 1
ATOM 961 C C . PRO A 1 123 ? -15.042 0.470 -29.718 1.00 67.19 123 PRO A C 1
ATOM 963 O O . PRO A 1 123 ? -14.099 1.117 -30.113 1.00 67.19 123 PRO A O 1
ATOM 966 N N . MET A 1 124 ? -15.022 -0.851 -29.903 1.00 61.12 124 MET A N 1
ATOM 967 C CA . MET A 1 124 ? -13.807 -1.568 -30.374 1.00 61.12 124 MET A CA 1
ATOM 968 C C . MET A 1 124 ? -13.167 -1.058 -31.690 1.00 61.12 124 MET A C 1
ATOM 970 O O . MET A 1 124 ? -11.983 -1.290 -31.935 1.00 61.12 124 MET A O 1
ATOM 974 N N . ASP A 1 125 ? -13.908 -0.328 -32.519 1.00 67.75 125 ASP A N 1
ATOM 975 C CA . ASP A 1 125 ? -13.468 0.232 -33.797 1.00 67.75 125 ASP A CA 1
ATOM 976 C C . ASP A 1 125 ? -12.330 1.262 -33.671 1.00 67.75 125 ASP A C 1
ATOM 978 O O . ASP A 1 125 ? -11.376 1.227 -34.455 1.00 67.75 125 ASP A O 1
ATOM 982 N N . HIS A 1 126 ? -12.372 2.141 -32.666 1.00 65.69 126 HIS A N 1
ATOM 983 C CA . HIS A 1 126 ? -11.310 3.137 -32.477 1.00 65.69 126 HIS A CA 1
ATOM 984 C C . HIS A 1 126 ? -10.001 2.500 -31.970 1.00 65.69 126 HIS A C 1
ATOM 986 O O . HIS A 1 126 ? -8.929 3.002 -32.306 1.00 65.69 126 HIS A O 1
ATOM 992 N N . ILE A 1 127 ? -10.054 1.382 -31.226 1.00 63.12 127 ILE A N 1
ATOM 993 C CA . ILE A 1 127 ? -8.849 0.645 -30.790 1.00 63.12 127 ILE A CA 1
ATOM 994 C C . ILE A 1 127 ? -8.177 -0.003 -31.996 1.00 63.12 127 ILE A C 1
ATOM 996 O O . ILE A 1 127 ? -6.964 0.105 -32.152 1.00 63.12 127 ILE A O 1
ATOM 1000 N N . ILE A 1 128 ? -8.959 -0.633 -32.877 1.00 67.94 128 ILE A N 1
ATOM 1001 C CA . ILE A 1 128 ? -8.432 -1.302 -34.071 1.00 67.94 128 ILE A CA 1
ATOM 1002 C C . ILE A 1 128 ? -7.772 -0.286 -35.009 1.00 67.94 128 ILE A C 1
ATOM 1004 O O . ILE A 1 128 ? -6.682 -0.548 -35.511 1.00 67.94 128 ILE A O 1
ATOM 1008 N N . ARG A 1 129 ? -8.381 0.892 -35.214 1.00 69.00 129 ARG A N 1
ATOM 1009 C CA . ARG A 1 129 ? -7.773 1.958 -36.032 1.00 69.00 129 ARG A CA 1
ATOM 1010 C C . ARG A 1 129 ? -6.479 2.484 -35.424 1.00 69.00 129 ARG A C 1
ATOM 1012 O O . ARG A 1 129 ? -5.484 2.574 -36.133 1.00 69.00 129 ARG A O 1
ATOM 1019 N N . ARG A 1 130 ? -6.480 2.766 -34.118 1.00 64.00 130 ARG A N 1
ATOM 1020 C CA . ARG A 1 130 ? -5.299 3.291 -33.425 1.00 64.00 130 ARG A CA 1
ATOM 1021 C C . ARG A 1 130 ? -4.163 2.265 -33.412 1.00 64.00 130 ARG A C 1
ATOM 1023 O O . ARG A 1 130 ? -3.029 2.622 -33.690 1.00 64.00 130 ARG A O 1
ATOM 1030 N N . ASN A 1 131 ? -4.464 0.986 -33.185 1.00 62.28 131 ASN A N 1
ATOM 1031 C CA . ASN A 1 131 ? -3.469 -0.083 -33.281 1.00 62.28 131 ASN A CA 1
ATOM 1032 C C . ASN A 1 131 ? -2.953 -0.242 -34.711 1.00 62.28 131 ASN A C 1
ATOM 1034 O O . ASN A 1 131 ? -1.755 -0.380 -34.890 1.00 62.28 131 ASN A O 1
ATOM 1038 N N . LYS A 1 132 ? -3.808 -0.123 -35.734 1.00 66.44 132 LYS A N 1
ATOM 1039 C CA . LYS A 1 132 ? -3.374 -0.163 -37.137 1.00 66.44 132 LYS A CA 1
ATOM 1040 C C . LYS A 1 132 ? -2.442 1.001 -37.500 1.00 66.44 132 LYS A C 1
ATOM 1042 O O . LYS A 1 132 ? -1.496 0.798 -38.250 1.00 66.44 132 LYS A O 1
ATOM 1047 N N . GLU A 1 133 ? -2.675 2.194 -36.954 1.00 62.91 133 GLU A N 1
ATOM 1048 C CA . GLU A 1 133 ? -1.779 3.354 -37.092 1.00 62.91 133 GLU A CA 1
ATOM 1049 C C . GLU A 1 133 ? -0.452 3.158 -36.352 1.00 62.91 133 GLU A C 1
ATOM 1051 O O . GLU A 1 133 ? 0.610 3.442 -36.906 1.00 62.91 133 GLU A O 1
ATOM 1056 N N . VAL A 1 134 ? -0.505 2.631 -35.126 1.00 61.09 134 VAL A N 1
ATOM 1057 C CA . VAL A 1 134 ? 0.677 2.329 -34.303 1.00 61.09 134 VAL A CA 1
ATOM 1058 C C . VAL A 1 134 ? 1.505 1.191 -34.914 1.00 61.09 134 VAL A C 1
ATOM 1060 O O . VAL A 1 134 ? 2.732 1.243 -34.916 1.00 61.09 134 VAL A O 1
ATOM 1063 N N . ASP A 1 135 ? 0.859 0.182 -35.495 1.00 59.88 135 ASP A N 1
ATOM 1064 C CA . ASP A 1 135 ? 1.518 -0.927 -36.186 1.00 59.88 135 ASP A CA 1
ATOM 1065 C C . ASP A 1 135 ? 2.096 -0.478 -37.536 1.00 59.88 135 ASP A C 1
ATOM 1067 O O . ASP A 1 135 ? 3.193 -0.902 -37.898 1.00 59.88 135 ASP A O 1
ATOM 1071 N N . ALA A 1 136 ? 1.447 0.468 -38.228 1.00 60.41 136 ALA A N 1
ATOM 1072 C CA . ALA A 1 136 ? 2.024 1.137 -39.395 1.00 60.41 136 ALA A CA 1
ATOM 1073 C C . ALA A 1 136 ? 3.254 1.990 -39.025 1.00 60.41 136 ALA A C 1
ATOM 1075 O O . ALA A 1 136 ? 4.223 2.022 -39.781 1.00 60.41 136 ALA A O 1
ATOM 1076 N N . THR A 1 137 ? 3.267 2.617 -37.840 1.00 58.47 137 THR A N 1
ATOM 1077 C CA . THR A 1 137 ? 4.447 3.355 -37.344 1.00 58.47 137 THR A CA 1
ATOM 1078 C C . THR A 1 137 ? 5.568 2.436 -36.850 1.00 58.47 137 THR A C 1
ATOM 1080 O O . THR A 1 137 ? 6.740 2.792 -36.965 1.00 58.47 137 THR A O 1
ATOM 1083 N N . ARG A 1 138 ? 5.249 1.228 -36.362 1.00 58.00 138 ARG A N 1
ATOM 1084 C CA . ARG A 1 138 ? 6.243 0.170 -36.090 1.00 58.00 138 ARG A CA 1
ATOM 1085 C C . ARG A 1 138 ? 6.872 -0.370 -37.373 1.00 58.00 138 ARG A C 1
ATOM 1087 O O . ARG A 1 138 ? 8.044 -0.731 -37.362 1.00 58.00 138 ARG A O 1
ATOM 1094 N N . GLN A 1 139 ? 6.119 -0.392 -38.473 1.00 55.81 139 GLN A N 1
ATOM 1095 C CA . GLN A 1 139 ? 6.627 -0.779 -39.792 1.00 55.81 139 GLN A CA 1
ATOM 1096 C C . GLN A 1 139 ? 7.554 0.281 -40.413 1.00 55.81 139 GLN A C 1
ATOM 1098 O O . GLN A 1 139 ? 8.444 -0.069 -41.181 1.00 55.81 139 GLN A O 1
ATOM 1103 N N . SER A 1 140 ? 7.414 1.558 -40.040 1.00 54.94 140 SER A N 1
ATOM 1104 C CA . SER A 1 140 ? 8.319 2.651 -40.433 1.00 54.94 140 SER A CA 1
ATOM 1105 C C . SER A 1 140 ? 9.517 2.826 -39.483 1.00 54.94 140 SER A C 1
ATOM 1107 O O . SER A 1 140 ? 9.988 3.944 -39.271 1.00 54.94 140 SER A O 1
ATOM 1109 N N . GLY A 1 141 ? 9.979 1.742 -38.854 1.00 63.00 141 GLY A N 1
ATOM 1110 C CA . GLY A 1 141 ? 11.002 1.768 -37.804 1.00 63.00 141 GLY A CA 1
ATOM 1111 C C . GLY A 1 141 ? 12.409 2.182 -38.245 1.00 63.00 141 GLY A C 1
ATOM 1112 O O . GLY A 1 141 ? 13.204 2.574 -37.400 1.00 63.00 141 GLY A O 1
ATOM 1113 N N . ASP A 1 142 ? 12.724 2.187 -39.539 1.00 64.12 142 ASP A N 1
ATOM 1114 C CA . ASP A 1 142 ? 14.129 2.158 -39.964 1.00 64.12 142 ASP A CA 1
ATOM 1115 C C . ASP A 1 142 ? 14.550 3.304 -40.892 1.00 64.12 142 ASP A C 1
ATOM 1117 O O . ASP A 1 142 ? 15.568 3.205 -41.555 1.00 64.12 142 ASP A O 1
ATOM 1121 N N . THR A 1 143 ? 13.837 4.430 -40.962 1.00 65.00 143 THR A N 1
ATOM 1122 C CA . THR A 1 143 ? 14.302 5.567 -41.798 1.00 65.00 143 THR A CA 1
ATOM 1123 C C . THR A 1 143 ? 14.874 6.708 -40.967 1.00 65.00 143 THR A C 1
ATOM 1125 O O . THR A 1 143 ? 15.901 7.287 -41.319 1.00 65.00 143 THR A O 1
ATOM 1128 N N . ALA A 1 144 ? 14.261 7.006 -39.819 1.00 63.38 144 ALA A N 1
ATOM 1129 C CA . ALA A 1 144 ? 14.712 8.083 -38.937 1.00 63.38 144 ALA A CA 1
ATOM 1130 C C . ALA A 1 144 ? 16.061 7.766 -38.267 1.00 63.38 144 ALA A C 1
ATOM 1132 O O . ALA A 1 144 ? 16.898 8.654 -38.112 1.00 63.38 144 ALA A O 1
ATOM 1133 N N . VAL A 1 145 ? 16.298 6.492 -37.931 1.00 67.75 145 VAL A N 1
ATOM 1134 C CA . VAL A 1 145 ? 17.558 6.026 -37.333 1.00 67.75 145 VAL A CA 1
ATOM 1135 C C . VAL A 1 145 ? 18.719 6.185 -38.320 1.00 67.75 145 VAL A C 1
ATOM 1137 O O . VAL A 1 145 ? 19.759 6.738 -37.973 1.00 67.75 145 VAL A O 1
ATOM 1140 N N . TYR A 1 146 ? 18.531 5.798 -39.583 1.00 68.94 146 TYR A N 1
ATOM 1141 C CA . TYR A 1 146 ? 19.567 5.946 -40.610 1.00 68.94 146 TYR A CA 1
ATOM 1142 C C . TYR A 1 146 ? 19.767 7.410 -41.002 1.00 68.94 146 TYR A C 1
ATOM 1144 O O . TYR A 1 146 ? 20.904 7.841 -41.183 1.00 68.94 146 TYR A O 1
ATOM 1152 N N . ALA A 1 147 ? 18.693 8.206 -41.050 1.00 68.56 147 ALA A N 1
ATOM 1153 C CA . ALA A 1 147 ? 18.791 9.650 -41.241 1.00 68.56 147 ALA A CA 1
ATOM 1154 C C . ALA A 1 147 ? 19.603 10.328 -40.120 1.00 68.56 147 ALA A C 1
ATOM 1156 O O . ALA A 1 147 ? 20.373 11.246 -40.402 1.00 68.56 147 ALA A O 1
ATOM 1157 N N . TYR A 1 148 ? 19.488 9.855 -38.872 1.00 74.62 148 TYR A N 1
ATOM 1158 C CA . TYR A 1 148 ? 20.307 10.329 -37.755 1.00 74.62 148 TYR A CA 1
ATOM 1159 C C . TYR A 1 148 ? 21.797 10.024 -37.968 1.00 74.62 148 TYR A C 1
ATOM 1161 O O . TYR A 1 148 ? 22.617 10.937 -37.873 1.00 74.62 148 TYR A O 1
ATOM 1169 N N . TYR A 1 149 ? 22.157 8.791 -38.342 1.00 73.88 149 TYR A N 1
ATOM 1170 C CA . TYR A 1 149 ? 23.555 8.441 -38.637 1.00 73.88 149 TYR A CA 1
ATOM 1171 C C . TYR A 1 149 ? 24.123 9.234 -39.823 1.00 73.88 149 TYR A C 1
ATOM 1173 O O . TYR A 1 149 ? 25.225 9.775 -39.733 1.00 73.88 149 TYR A O 1
ATOM 1181 N N . LEU A 1 150 ? 23.345 9.387 -40.898 1.00 66.19 150 LEU A N 1
ATOM 1182 C CA . LEU A 1 150 ? 23.718 10.186 -42.072 1.00 66.19 150 LEU A CA 1
ATOM 1183 C C . LEU A 1 150 ? 23.963 11.660 -41.723 1.00 66.19 150 LEU A C 1
ATOM 1185 O O . LEU A 1 150 ? 24.854 12.301 -42.282 1.00 66.19 150 LEU A O 1
ATOM 1189 N N . ARG A 1 151 ? 23.182 12.208 -40.789 1.00 71.50 151 ARG A N 1
ATOM 1190 C CA . ARG A 1 151 ? 23.280 13.611 -40.378 1.00 71.50 151 ARG A CA 1
ATOM 1191 C C . ARG A 1 151 ? 24.376 13.855 -39.337 1.00 71.50 151 ARG A C 1
ATOM 1193 O O . ARG A 1 151 ? 24.912 14.957 -39.310 1.00 71.50 151 ARG A O 1
ATOM 1200 N N . ALA A 1 152 ? 24.734 12.847 -38.538 1.00 73.19 152 ALA A N 1
ATOM 1201 C CA . ALA A 1 152 ? 25.804 12.919 -37.540 1.00 73.19 152 ALA A CA 1
ATOM 1202 C C . ALA A 1 152 ? 27.213 12.797 -38.147 1.00 73.19 152 ALA A C 1
ATOM 1204 O O . ALA A 1 152 ? 28.118 13.508 -37.725 1.00 73.19 152 ALA A O 1
ATOM 1205 N N . VAL A 1 153 ? 27.396 11.928 -39.148 1.00 72.69 153 VAL A N 1
ATOM 1206 C CA . VAL A 1 153 ? 28.693 11.730 -39.829 1.00 72.69 153 VAL A CA 1
ATOM 1207 C C . VAL A 1 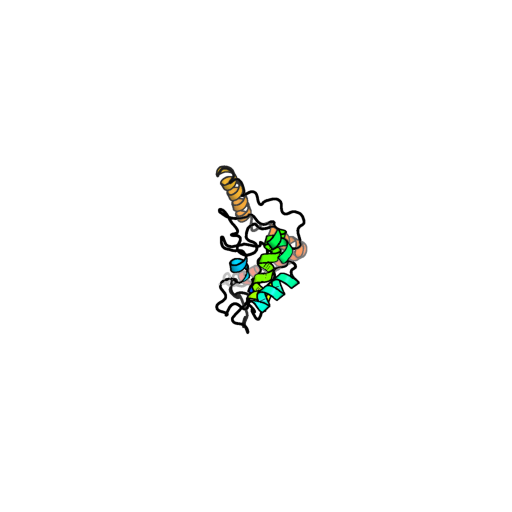153 ? 28.980 12.849 -40.835 1.00 72.69 153 VAL A C 1
ATOM 1209 O O . VAL A 1 153 ? 30.125 13.124 -41.166 1.00 72.69 153 VAL A O 1
ATOM 1212 N N . GLY A 1 154 ? 27.939 13.527 -41.316 1.00 78.38 154 GLY A N 1
ATOM 1213 C CA . GLY A 1 154 ? 28.075 14.497 -42.390 1.00 78.38 154 GLY A CA 1
ATOM 1214 C C . GLY A 1 154 ? 28.201 13.806 -43.750 1.00 78.38 154 GLY A C 1
ATOM 1215 O O . GLY A 1 154 ? 28.832 12.762 -43.931 1.00 78.38 154 GLY A O 1
ATOM 1216 N N . TRP A 1 155 ? 27.566 14.409 -44.752 1.00 75.81 155 TRP A N 1
ATOM 1217 C CA . TRP A 1 155 ? 27.437 13.804 -46.079 1.00 75.81 155 TRP A CA 1
ATOM 1218 C C . TRP A 1 155 ? 28.789 13.631 -46.796 1.00 75.81 155 TRP A C 1
ATOM 1220 O O . TRP A 1 155 ? 28.960 12.719 -47.602 1.00 75.81 155 TRP A O 1
ATOM 1230 N N . ARG A 1 156 ? 29.773 14.486 -46.484 1.00 78.56 156 ARG A N 1
ATOM 1231 C CA . ARG A 1 156 ? 31.101 14.476 -47.122 1.00 78.56 156 ARG A CA 1
ATOM 1232 C C . ARG A 1 156 ? 31.925 13.254 -46.710 1.00 78.56 156 ARG A C 1
ATOM 1234 O O . ARG A 1 156 ? 32.461 12.573 -47.581 1.00 78.56 156 ARG A O 1
ATOM 1241 N N . ASP A 1 157 ? 31.943 12.937 -45.419 1.00 79.25 157 ASP A N 1
ATOM 1242 C CA . ASP A 1 157 ? 32.727 11.821 -44.877 1.00 79.25 157 ASP A CA 1
ATOM 1243 C C . ASP A 1 157 ? 32.073 10.472 -45.208 1.00 79.25 157 ASP A C 1
ATOM 1245 O O . ASP A 1 157 ? 32.756 9.492 -45.506 1.00 79.25 157 ASP A O 1
ATOM 1249 N N . SER A 1 158 ? 30.737 10.447 -45.285 1.00 79.00 158 SER A N 1
ATOM 1250 C CA . SER A 1 158 ? 29.975 9.273 -45.729 1.00 79.00 158 SER A CA 1
ATOM 1251 C C . SER A 1 158 ? 30.254 8.913 -47.195 1.00 79.00 158 SER A C 1
ATOM 1253 O O . SER A 1 158 ? 30.455 7.741 -47.510 1.00 79.00 158 SER A O 1
ATOM 1255 N N . ILE A 1 159 ? 30.318 9.906 -48.095 1.00 84.94 159 ILE A N 1
ATOM 1256 C CA . ILE A 1 159 ? 30.701 9.676 -49.500 1.00 84.94 159 ILE A CA 1
ATOM 1257 C C . ILE A 1 159 ? 32.139 9.166 -49.589 1.00 84.94 159 ILE A C 1
ATOM 1259 O O . ILE A 1 159 ? 32.407 8.227 -50.338 1.00 84.94 159 ILE A O 1
ATOM 1263 N N . PHE A 1 160 ? 33.058 9.763 -48.828 1.00 89.44 160 PHE A N 1
ATOM 1264 C CA . PHE A 1 160 ? 34.461 9.362 -48.845 1.00 89.44 160 PHE A CA 1
ATOM 1265 C C . PHE A 1 160 ? 34.640 7.893 -48.428 1.00 89.44 160 PHE A C 1
ATOM 1267 O O . PHE A 1 160 ? 35.306 7.139 -49.135 1.00 89.44 160 PHE A O 1
ATOM 1274 N N . LEU A 1 161 ? 33.984 7.455 -47.345 1.00 84.75 161 LEU A N 1
ATOM 1275 C CA . LEU A 1 161 ? 34.008 6.058 -46.892 1.00 84.75 161 LEU A CA 1
ATOM 1276 C C . LEU A 1 161 ? 33.408 5.088 -47.916 1.00 84.75 161 LEU A C 1
ATOM 1278 O O . LEU A 1 161 ? 33.938 3.994 -48.114 1.00 84.75 161 LEU A O 1
ATOM 1282 N N . LEU A 1 162 ? 32.330 5.487 -48.592 1.00 88.12 162 LEU A N 1
ATOM 1283 C CA . LEU A 1 162 ? 31.673 4.654 -49.599 1.00 88.12 162 LEU A CA 1
ATOM 1284 C C . LEU A 1 162 ? 32.563 4.477 -50.841 1.00 88.12 162 LEU A C 1
ATOM 1286 O O . LEU A 1 162 ? 32.719 3.358 -51.329 1.00 88.12 162 LEU A O 1
ATOM 1290 N N . ILE A 1 163 ? 33.212 5.552 -51.304 1.00 90.50 163 ILE A N 1
ATOM 1291 C CA . ILE A 1 163 ? 34.182 5.502 -52.410 1.00 90.50 163 ILE A CA 1
ATOM 1292 C C . ILE A 1 163 ? 35.391 4.646 -52.024 1.00 90.50 163 ILE A C 1
ATOM 1294 O O . ILE A 1 163 ? 35.796 3.788 -52.805 1.00 90.50 163 ILE A O 1
ATOM 1298 N N . LEU A 1 164 ? 35.940 4.828 -50.820 1.00 89.56 164 LEU A N 1
ATOM 1299 C CA . LEU A 1 164 ? 37.066 4.034 -50.326 1.00 89.56 164 LEU A CA 1
ATOM 1300 C C . LEU A 1 164 ? 36.719 2.536 -50.283 1.00 89.56 164 LEU A C 1
ATOM 1302 O O . LEU A 1 164 ? 37.500 1.709 -50.749 1.00 89.56 164 LEU A O 1
ATOM 1306 N N . GLY A 1 165 ? 35.527 2.188 -49.786 1.00 88.00 165 GLY A N 1
ATOM 1307 C CA . GLY A 1 165 ? 35.031 0.811 -49.761 1.00 88.00 165 GLY A CA 1
ATOM 1308 C C . GLY A 1 165 ? 34.850 0.220 -51.162 1.00 88.00 165 GLY A C 1
ATOM 1309 O O . GLY A 1 165 ? 35.276 -0.905 -51.416 1.00 88.00 165 GLY A O 1
ATOM 1310 N N . ALA A 1 166 ? 34.286 0.986 -52.098 1.00 87.69 166 ALA A N 1
ATOM 1311 C CA . ALA A 1 166 ? 34.132 0.557 -53.487 1.00 87.69 166 ALA A CA 1
ATOM 1312 C C . ALA A 1 166 ? 35.488 0.337 -54.180 1.00 87.69 166 ALA A C 1
ATOM 1314 O O . ALA A 1 166 ? 35.661 -0.664 -54.873 1.00 87.69 166 ALA A O 1
ATOM 1315 N N . VAL A 1 167 ? 36.461 1.228 -53.956 1.00 89.06 167 VAL A N 1
ATOM 1316 C CA . VAL A 1 167 ? 37.833 1.088 -54.468 1.00 89.06 167 VAL A CA 1
ATOM 1317 C C . VAL A 1 167 ? 38.524 -0.120 -53.845 1.00 89.06 167 VAL A C 1
ATOM 1319 O O . VAL A 1 167 ? 39.156 -0.871 -54.572 1.00 89.06 167 VAL A O 1
ATOM 1322 N N . SER A 1 168 ? 38.361 -0.368 -52.544 1.00 84.56 168 SER A N 1
ATOM 1323 C CA . SER A 1 168 ? 38.903 -1.558 -51.872 1.00 84.56 168 SER A CA 1
ATOM 1324 C C . SER A 1 168 ? 38.366 -2.849 -52.495 1.00 84.56 168 SER A C 1
ATOM 1326 O O . SER A 1 168 ? 39.141 -3.707 -52.904 1.00 84.56 168 SER A O 1
ATOM 1328 N N . VAL A 1 169 ? 37.043 -2.962 -52.655 1.00 86.19 169 VAL A N 1
ATOM 1329 C CA . VAL A 1 169 ? 36.405 -4.135 -53.278 1.00 86.19 169 VAL A CA 1
ATOM 1330 C C . VAL A 1 169 ? 36.830 -4.293 -54.739 1.00 86.19 169 VAL A C 1
ATOM 1332 O O . VAL A 1 169 ? 37.032 -5.411 -55.217 1.00 86.19 169 VAL A O 1
ATOM 1335 N N . PHE A 1 170 ? 36.975 -3.182 -55.461 1.00 81.88 170 PHE A N 1
ATOM 1336 C CA . PHE A 1 170 ? 37.461 -3.183 -56.834 1.00 81.88 170 PHE A CA 1
ATOM 1337 C C . PHE A 1 170 ? 38.920 -3.655 -56.907 1.00 81.88 170 PHE A C 1
ATOM 1339 O O . PHE A 1 170 ? 39.223 -4.550 -57.693 1.00 81.88 170 PHE A O 1
ATOM 1346 N N . CYS A 1 171 ? 39.794 -3.125 -56.051 1.00 79.31 171 CYS A N 1
ATOM 1347 C CA . CYS A 1 171 ? 41.199 -3.509 -55.930 1.00 79.31 171 CYS A CA 1
ATOM 1348 C C . CYS A 1 171 ? 41.390 -4.958 -55.478 1.00 79.31 171 CYS A C 1
ATOM 1350 O O . CYS A 1 171 ? 42.399 -5.541 -55.838 1.00 79.31 171 CYS A O 1
ATOM 1352 N N . ASP A 1 172 ? 40.443 -5.567 -54.766 1.00 74.75 172 ASP A N 1
ATOM 1353 C CA . ASP A 1 172 ? 40.501 -6.997 -54.435 1.00 74.75 172 ASP A CA 1
ATOM 1354 C C . ASP A 1 172 ? 40.024 -7.883 -55.603 1.00 74.75 172 ASP A C 1
ATOM 1356 O O . ASP A 1 172 ? 40.547 -8.974 -55.844 1.00 74.75 172 ASP A O 1
ATOM 1360 N N . LYS A 1 173 ? 39.024 -7.425 -56.369 1.00 71.31 173 LYS A N 1
ATOM 1361 C CA . LYS A 1 173 ? 38.407 -8.192 -57.470 1.00 71.31 173 LYS A CA 1
ATOM 1362 C C . LYS A 1 173 ? 39.138 -8.073 -58.811 1.00 71.31 173 LYS A C 1
ATOM 1364 O O . LYS A 1 173 ? 39.009 -8.983 -59.629 1.00 71.31 173 LYS A O 1
ATOM 1369 N N . PHE A 1 174 ? 39.857 -6.983 -59.077 1.00 63.94 174 PHE A N 1
ATOM 1370 C CA . PHE A 1 174 ? 40.507 -6.737 -60.374 1.00 63.94 174 PHE A CA 1
ATOM 1371 C C . PHE A 1 174 ? 41.916 -7.335 -60.590 1.00 63.94 174 PHE A C 1
ATOM 1373 O O . PHE A 1 174 ? 42.191 -7.694 -61.739 1.00 63.94 174 PHE A O 1
ATOM 1380 N N . PRO A 1 175 ? 42.803 -7.537 -59.588 1.00 60.38 175 PRO A N 1
ATOM 1381 C CA . PRO A 1 175 ? 44.152 -8.066 -59.829 1.00 60.38 175 PRO A CA 1
ATOM 1382 C C . PRO A 1 175 ? 44.157 -9.515 -60.324 1.00 60.38 175 PRO A C 1
ATOM 1384 O O . PRO A 1 175 ? 45.142 -9.973 -60.889 1.00 60.38 175 PRO A O 1
ATOM 1387 N N . SER A 1 176 ? 43.059 -10.249 -60.127 1.00 58.31 176 SER A N 1
ATOM 1388 C CA . SER A 1 176 ? 42.940 -11.660 -60.510 1.00 58.31 176 SER A CA 1
ATOM 1389 C C . SER A 1 176 ? 42.414 -11.882 -61.933 1.00 58.31 176 SER A C 1
ATOM 1391 O O . SER A 1 176 ? 42.447 -13.012 -62.414 1.00 58.31 176 SER A O 1
ATOM 1393 N N . ARG A 1 177 ? 41.950 -10.837 -62.639 1.00 53.69 177 ARG A N 1
ATOM 1394 C CA . ARG A 1 177 ? 41.449 -10.967 -64.024 1.00 53.69 177 ARG A CA 1
ATOM 1395 C C . ARG A 1 177 ? 42.436 -10.531 -65.107 1.00 53.69 177 ARG A C 1
ATOM 1397 O O . ARG A 1 177 ? 42.254 -10.930 -66.252 1.00 53.69 177 ARG A O 1
ATOM 1404 N N . SER A 1 178 ? 43.486 -9.774 -64.785 1.00 54.94 178 SER A N 1
ATOM 1405 C CA . SER A 1 178 ? 44.463 -9.305 -65.784 1.00 54.94 178 SER A CA 1
ATOM 1406 C C . SER A 1 178 ? 45.528 -10.341 -66.173 1.00 54.94 178 SER A C 1
ATOM 1408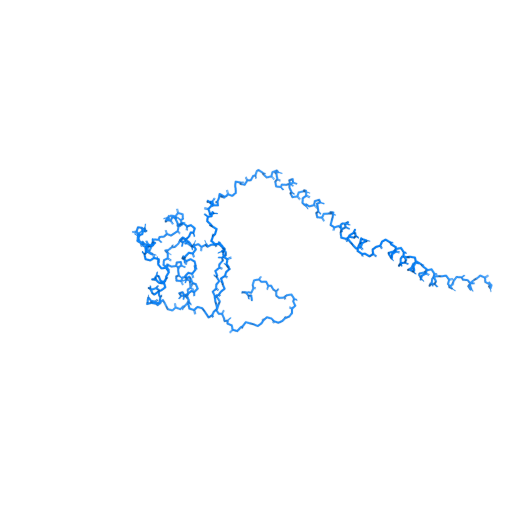 O O . SER A 1 178 ? 46.205 -10.145 -67.177 1.00 54.94 178 SER A O 1
ATOM 1410 N N . LEU A 1 179 ? 45.659 -11.454 -65.439 1.00 55.16 179 LEU A N 1
ATOM 1411 C CA . LEU A 1 179 ? 46.663 -12.499 -65.705 1.00 55.16 179 LEU A CA 1
ATOM 1412 C C . LEU A 1 179 ? 46.134 -13.746 -66.438 1.00 55.16 179 LEU A C 1
ATOM 1414 O O . LEU A 1 179 ? 46.905 -14.664 -66.683 1.00 55.16 179 LEU A O 1
ATOM 1418 N N . ILE A 1 180 ? 44.854 -13.785 -66.832 1.00 57.81 180 ILE A N 1
ATOM 1419 C CA . ILE A 1 180 ? 44.263 -14.940 -67.548 1.00 57.81 180 ILE A CA 1
ATOM 1420 C C . ILE A 1 180 ? 44.098 -14.666 -69.061 1.00 57.81 180 ILE A C 1
ATOM 1422 O O . ILE A 1 180 ? 43.690 -15.544 -69.807 1.00 57.81 180 ILE A O 1
ATOM 1426 N N . TYR A 1 181 ? 44.455 -13.474 -69.557 1.00 54.09 181 TYR A N 1
ATOM 1427 C CA . TYR A 1 181 ? 44.307 -13.114 -70.983 1.00 54.09 181 TYR A CA 1
ATOM 1428 C C . TYR A 1 181 ? 45.626 -13.101 -71.778 1.00 54.09 181 TYR A C 1
ATOM 1430 O O . TYR A 1 181 ? 45.703 -12.475 -72.831 1.00 54.09 181 TYR A O 1
ATOM 1438 N N . ASN A 1 182 ? 46.682 -13.746 -71.273 1.00 50.00 182 ASN A N 1
ATOM 1439 C CA . ASN A 1 182 ? 47.977 -13.817 -71.958 1.00 50.00 182 ASN A CA 1
ATOM 1440 C C . ASN A 1 182 ? 48.619 -15.211 -71.839 1.00 50.00 182 ASN A C 1
ATOM 1442 O O . ASN A 1 182 ? 49.779 -15.346 -71.446 1.00 50.00 182 ASN A O 1
ATOM 1446 N N . GLN A 1 183 ? 47.844 -16.249 -72.165 1.00 45.28 183 GLN A N 1
ATOM 1447 C CA . GLN A 1 183 ? 48.367 -17.563 -72.538 1.00 45.28 183 GLN A CA 1
ATOM 1448 C C . GLN A 1 183 ? 47.495 -18.193 -73.622 1.00 45.28 183 GLN A C 1
ATOM 1450 O O . GLN A 1 183 ? 46.256 -18.043 -73.526 1.00 45.28 183 GLN A O 1
#

Foldseek 3Di:
DLCPDDDPDDDDDDPFPDEAEQDLQQDADQFFLLCRLQDPAPDDQDPVQVVVLCVVLVCQVVQVVAPRRRRFGDDPVTDDDDRVNSNSSSVNNCSRSVGPHYDYDDDDPPPDDDPPPPPPPPPVVVVVVVVVVVVVVVVVVPDVVVVVVCVVCDVVVVVVVVVVVVVVVCVVPPVVPVPPPPD

InterPro domains:
  IPR027417 P-loop containing nucleoside triphosphate hydrolase [G3DSA:3.40.50.300] (1-132)
  IPR027417 P-loop containing nucleoside triphosphate hydrolase [SSF52540] (12-113)
  IPR050173 ATP-binding cassette transporter C-like [PTHR24223] (1-93)

pLDDT: mean 70.76, std 12.88, range [38.81, 90.5]